Protein AF-A0A0F6AB57-F1 (afdb_monomer)

Radius of gyration: 23.54 Å; Cα contacts (8 Å, |Δi|>4): 263; chains: 1; bounding box: 60×78×46 Å

Mean predicted aligned error: 12.46 Å

pLDDT: mean 75.12, std 17.38, range [36.12, 92.88]

Sequence (191 aa):
MKKWMLKLLGTDVTKPIVRSVVEPIWQNTGEVFYLLNTLQLRYKSRYGVVSIDAFDINSFFKNVDEPLDELVSEFGEEFTFSVCAVAWERLGNQTRVKAIDNAAVFRFNKSLDISTQALFQHQFCSSDESRKSEVNLALSRGVFKYYNVQIGEFINQLKEANKKINHERVKRHGITGENFHKDVFDRISVA

Organism: NCBI:txid1129367

Secondary structure (DSSP, 8-state):
--SSSSSS-----------------PEEEEEEEE-GGG-EEEEEETTEEEEESS--HHHHHTT-SSHHHHHHHHH-SEEEEEEEEEEEEEETTEEEEEEEEEEEEEEEETTSSS-EEEEEE-TTS----TT--HHHHTT-TTEEEEES--HHHHHHHHHHHHHTS-HHHHHHTT--GGGG-THHHHTGGG-

Structure (mmCIF, N/CA/C/O backbone):
data_AF-A0A0F6AB57-F1
#
_entry.id   AF-A0A0F6AB57-F1
#
loop_
_atom_site.group_PDB
_atom_site.id
_atom_site.type_symbol
_atom_site.label_atom_id
_atom_site.label_alt_id
_atom_site.label_comp_id
_atom_site.label_asym_id
_atom_site.label_entity_id
_atom_site.label_seq_id
_atom_site.pdbx_PDB_ins_code
_atom_site.Cartn_x
_atom_site.Cartn_y
_atom_site.Cartn_z
_atom_site.occupancy
_atom_site.B_iso_or_equiv
_atom_site.auth_seq_id
_atom_site.auth_comp_id
_atom_site.auth_asym_id
_atom_site.auth_atom_id
_atom_site.pdbx_PDB_model_num
ATOM 1 N N . MET A 1 1 ? 40.438 -65.560 -0.735 1.00 47.84 1 MET A N 1
ATOM 2 C CA . MET A 1 1 ? 39.616 -64.352 -0.474 1.00 47.84 1 MET A CA 1
ATOM 3 C C . MET A 1 1 ? 40.517 -63.122 -0.458 1.00 47.84 1 MET A C 1
ATOM 5 O O . MET A 1 1 ? 41.612 -63.236 0.068 1.00 47.84 1 MET A O 1
ATOM 9 N N . LYS A 1 2 ? 40.051 -61.982 -0.995 1.00 47.94 2 LYS A N 1
ATOM 10 C CA . LYS A 1 2 ? 40.756 -60.687 -1.184 1.00 47.94 2 LYS A CA 1
ATOM 11 C C . LYS A 1 2 ? 41.659 -60.580 -2.422 1.00 47.94 2 LYS A C 1
ATOM 13 O O . LYS A 1 2 ? 42.874 -60.666 -2.305 1.00 47.94 2 LYS A O 1
ATOM 18 N N . LYS A 1 3 ? 41.067 -60.316 -3.595 1.00 44.62 3 LYS A N 1
ATOM 19 C CA . LYS A 1 3 ? 41.715 -59.492 -4.649 1.00 44.62 3 LYS A CA 1
ATOM 20 C C . LYS A 1 3 ? 40.806 -59.023 -5.798 1.00 44.62 3 LYS A C 1
ATOM 22 O O . LYS A 1 3 ? 41.301 -58.393 -6.720 1.00 44.62 3 LYS A O 1
ATOM 27 N N . TRP A 1 4 ? 39.496 -59.273 -5.747 1.00 43.56 4 TRP A N 1
ATOM 28 C CA . TRP A 1 4 ? 38.589 -59.005 -6.873 1.00 43.56 4 TRP A CA 1
ATOM 29 C C . TRP A 1 4 ? 37.324 -58.241 -6.456 1.00 43.56 4 TRP A C 1
ATOM 31 O O . TRP A 1 4 ? 36.214 -58.682 -6.712 1.00 43.56 4 TRP A O 1
ATOM 41 N N . MET A 1 5 ? 37.480 -57.100 -5.777 1.00 41.91 5 MET A N 1
ATOM 42 C CA . MET A 1 5 ? 36.331 -56.245 -5.421 1.00 41.91 5 MET A CA 1
ATOM 43 C C . MET A 1 5 ? 36.651 -54.741 -5.370 1.00 41.91 5 MET A C 1
ATOM 45 O O . MET A 1 5 ? 35.988 -53.989 -4.671 1.00 41.91 5 MET A O 1
ATOM 49 N N . LEU A 1 6 ? 37.670 -54.285 -6.108 1.00 42.06 6 LEU A N 1
ATOM 50 C CA . LEU A 1 6 ? 38.053 -52.861 -6.166 1.00 42.06 6 LEU A CA 1
ATOM 51 C C . LEU A 1 6 ? 38.144 -52.308 -7.600 1.00 42.06 6 LEU A C 1
ATOM 53 O O . LEU A 1 6 ? 38.768 -51.282 -7.831 1.00 42.06 6 LEU A O 1
ATOM 57 N N . LYS A 1 7 ? 37.501 -52.965 -8.573 1.00 43.34 7 LYS A N 1
ATOM 58 C CA . LYS A 1 7 ? 37.411 -52.493 -9.971 1.00 43.34 7 LYS A CA 1
ATOM 59 C C . LYS A 1 7 ? 36.014 -51.994 -10.377 1.00 43.34 7 LYS A C 1
ATOM 61 O O . LYS A 1 7 ? 35.746 -51.857 -11.561 1.00 43.34 7 LYS A O 1
ATOM 66 N N . LEU A 1 8 ? 35.135 -51.719 -9.409 1.00 44.53 8 LEU A N 1
ATOM 67 C CA . LEU A 1 8 ? 33.752 -51.263 -9.646 1.00 44.53 8 LEU A CA 1
ATOM 68 C C . LEU A 1 8 ? 33.436 -49.873 -9.076 1.00 44.53 8 LEU A C 1
ATOM 70 O O . LEU A 1 8 ? 32.280 -49.476 -9.017 1.00 44.53 8 LEU A O 1
ATOM 74 N N . LEU A 1 9 ? 34.457 -49.112 -8.692 1.00 41.97 9 LEU A N 1
ATOM 75 C CA . LEU A 1 9 ? 34.316 -47.693 -8.382 1.00 41.97 9 LEU A CA 1
ATOM 76 C C . LEU A 1 9 ? 35.261 -46.944 -9.309 1.00 41.97 9 LEU A C 1
ATOM 78 O O . LEU A 1 9 ? 36.380 -46.599 -8.938 1.00 41.97 9 LEU A O 1
ATOM 82 N N . GLY A 1 10 ? 34.826 -46.783 -10.560 1.00 43.03 10 GLY A N 1
ATOM 83 C CA . GLY A 1 10 ? 35.413 -45.793 -11.447 1.00 43.03 10 GLY A CA 1
ATOM 84 C C . GLY A 1 10 ? 35.323 -44.449 -10.742 1.00 43.03 10 GLY A C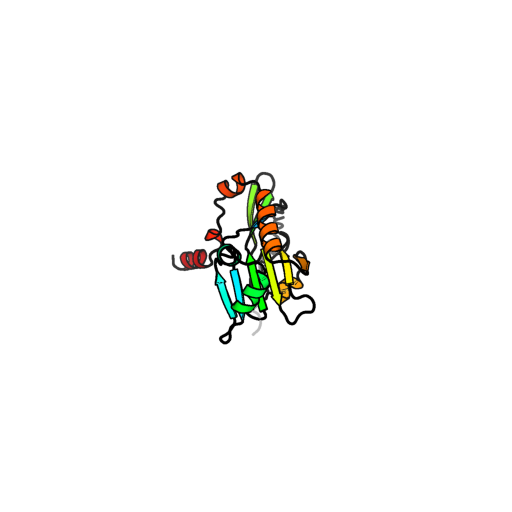 1
ATOM 85 O O . GLY A 1 10 ? 34.237 -43.911 -10.550 1.00 43.03 10 GLY A O 1
ATOM 86 N N . THR A 1 11 ? 36.462 -43.935 -10.295 1.00 52.16 11 THR A N 1
ATOM 87 C CA . THR A 1 11 ? 36.594 -42.566 -9.811 1.00 52.16 11 THR A CA 1
ATOM 88 C C . THR A 1 11 ? 36.605 -41.633 -11.016 1.00 52.16 11 THR A C 1
ATOM 90 O O . THR A 1 11 ? 37.595 -40.950 -11.262 1.00 52.16 11 THR A O 1
ATOM 93 N N . ASP A 1 12 ? 35.511 -41.605 -11.776 1.00 49.59 12 ASP A N 1
ATOM 94 C CA . ASP A 1 12 ? 35.180 -40.422 -12.559 1.00 49.59 12 ASP A CA 1
ATOM 95 C C . ASP A 1 12 ? 34.586 -39.419 -11.577 1.00 49.59 12 ASP A C 1
ATOM 97 O O . ASP A 1 12 ? 33.377 -39.240 -11.441 1.00 49.59 12 ASP A O 1
ATOM 101 N N . VAL A 1 13 ? 35.481 -38.772 -10.829 1.00 51.97 13 VAL A N 1
ATOM 102 C CA . VAL A 1 13 ? 35.159 -37.480 -10.240 1.00 51.97 13 VAL A CA 1
ATOM 103 C C . VAL A 1 13 ? 35.037 -36.545 -11.432 1.00 51.97 13 VAL A C 1
ATOM 105 O O . VAL A 1 13 ? 36.026 -35.967 -11.886 1.00 51.97 13 VAL A O 1
ATOM 108 N N . THR A 1 14 ? 33.830 -36.438 -11.991 1.00 51.62 14 THR A N 1
ATOM 109 C CA . THR A 1 14 ? 33.496 -35.350 -12.904 1.00 51.62 14 THR A CA 1
ATOM 110 C C . THR A 1 14 ? 33.922 -34.074 -12.204 1.00 51.62 14 THR A C 1
ATOM 112 O O . THR A 1 14 ? 33.365 -33.725 -11.159 1.00 51.62 14 THR A O 1
ATOM 115 N N . LYS A 1 15 ? 34.962 -33.417 -12.734 1.00 53.78 15 LYS A N 1
ATOM 116 C CA . LYS A 1 15 ? 35.378 -32.097 -12.262 1.00 53.78 15 LYS A CA 1
ATOM 117 C C . LYS A 1 15 ? 34.105 -31.256 -12.159 1.00 53.78 15 LYS A C 1
ATOM 119 O O . LYS A 1 15 ? 33.325 -31.281 -13.118 1.00 53.78 15 LYS A O 1
ATOM 124 N N . PRO A 1 16 ? 33.852 -30.565 -11.033 1.00 50.75 16 PRO A N 1
ATOM 125 C CA . PRO A 1 16 ? 32.686 -29.706 -10.944 1.00 50.75 16 PRO A CA 1
ATOM 126 C C . PRO A 1 16 ? 32.727 -28.778 -12.153 1.00 50.75 16 PRO A C 1
ATOM 128 O O . PRO A 1 16 ? 33.763 -28.170 -12.436 1.00 50.75 16 PRO A O 1
ATOM 131 N N . ILE A 1 17 ? 31.635 -28.737 -12.916 1.00 55.38 17 ILE A N 1
ATOM 132 C CA . ILE A 1 17 ? 31.499 -27.778 -14.004 1.00 55.38 17 ILE A CA 1
ATOM 133 C C . ILE A 1 17 ? 31.475 -26.417 -13.315 1.00 55.38 17 ILE A C 1
ATOM 135 O O . ILE A 1 17 ? 30.436 -25.978 -12.826 1.00 55.38 17 ILE A O 1
ATOM 139 N N . VAL A 1 18 ? 32.636 -25.768 -13.228 1.00 52.53 18 VAL A N 1
ATOM 140 C CA . VAL A 1 18 ? 32.746 -24.385 -12.777 1.00 52.53 18 VAL A CA 1
ATOM 141 C C . VAL A 1 18 ? 32.166 -23.542 -13.900 1.00 52.53 18 VAL A C 1
ATOM 143 O O . VAL A 1 18 ? 32.865 -23.049 -14.780 1.00 52.53 18 VAL A O 1
ATOM 146 N N . ARG A 1 19 ? 30.839 -23.430 -13.912 1.00 47.44 19 ARG A N 1
ATOM 147 C CA . ARG A 1 19 ? 30.155 -22.391 -14.661 1.00 47.44 19 ARG A CA 1
ATOM 148 C C . ARG A 1 19 ? 30.456 -21.089 -13.932 1.00 47.44 19 ARG A C 1
ATOM 150 O O . ARG A 1 19 ? 29.700 -20.684 -13.058 1.00 47.44 19 ARG A O 1
ATOM 157 N N . SER A 1 20 ? 31.552 -20.421 -14.288 1.00 52.97 20 SER A N 1
ATOM 158 C CA . SER A 1 20 ? 31.706 -18.991 -14.011 1.00 52.97 20 SER A CA 1
ATOM 159 C C . SER A 1 20 ? 30.761 -18.218 -14.937 1.00 52.97 20 SER A C 1
ATOM 161 O O . SER A 1 20 ? 31.187 -17.450 -15.798 1.00 52.97 20 SER A O 1
ATOM 163 N N . VAL A 1 21 ? 29.460 -18.488 -14.839 1.00 55.53 21 VAL A N 1
ATOM 164 C CA . VAL A 1 21 ? 28.461 -17.631 -15.460 1.00 55.53 21 VAL A CA 1
ATOM 165 C C . VAL A 1 21 ? 28.419 -16.420 -14.549 1.00 55.53 21 VAL A C 1
ATOM 167 O O . VAL A 1 21 ? 27.799 -16.441 -13.491 1.00 55.53 21 VAL A O 1
ATOM 170 N N . VAL A 1 22 ? 29.182 -15.391 -14.913 1.00 61.84 22 VAL A N 1
ATOM 171 C CA . VAL A 1 22 ? 28.953 -14.053 -14.380 1.00 61.84 22 VAL A CA 1
ATOM 172 C C . VAL A 1 22 ? 27.576 -13.669 -14.899 1.00 61.84 22 VAL A C 1
ATOM 174 O O . VAL A 1 22 ? 27.429 -13.268 -16.053 1.00 61.84 22 VAL A O 1
ATOM 177 N N . GLU A 1 23 ? 26.550 -13.919 -14.092 1.00 65.31 23 GLU A N 1
ATOM 178 C CA . GLU A 1 23 ? 25.201 -13.518 -14.446 1.00 65.31 23 GLU A CA 1
ATOM 179 C C . GLU A 1 23 ? 25.178 -11.992 -14.563 1.00 65.31 23 GLU A C 1
ATOM 181 O O . GLU A 1 23 ? 25.696 -11.288 -13.687 1.00 65.31 23 GLU A O 1
ATOM 186 N N . PRO A 1 24 ? 24.638 -11.455 -15.665 1.00 72.19 24 PRO A N 1
ATOM 187 C CA . PRO A 1 24 ? 24.592 -10.021 -15.848 1.00 72.19 24 PRO A CA 1
ATOM 188 C C . PRO A 1 24 ? 23.741 -9.379 -14.744 1.00 72.19 24 PRO A C 1
ATOM 190 O O . PRO A 1 24 ? 22.600 -9.776 -14.502 1.00 72.19 24 PRO A O 1
ATOM 193 N N . ILE A 1 25 ? 24.306 -8.371 -14.075 1.00 80.38 25 ILE A N 1
ATOM 194 C CA . ILE A 1 25 ? 23.651 -7.697 -12.954 1.00 80.38 25 ILE A CA 1
ATOM 195 C C . ILE A 1 25 ? 22.581 -6.750 -13.499 1.00 80.38 25 ILE A C 1
ATOM 197 O O . ILE A 1 25 ? 22.884 -5.746 -14.145 1.00 80.38 25 ILE A O 1
ATOM 201 N N . TRP A 1 26 ? 21.324 -7.068 -13.209 1.00 83.12 26 TRP A N 1
ATOM 202 C CA . TRP A 1 26 ? 20.187 -6.197 -13.474 1.00 83.12 26 TRP A CA 1
ATOM 203 C C . TRP A 1 26 ? 20.221 -4.987 -12.538 1.00 83.12 26 TRP A C 1
ATOM 205 O O . TRP A 1 26 ? 20.267 -5.126 -11.316 1.00 83.12 26 TRP A O 1
ATOM 215 N N . GLN A 1 27 ? 20.217 -3.787 -13.114 1.00 82.81 27 GLN A N 1
ATOM 216 C CA . GLN A 1 27 ? 20.290 -2.531 -12.376 1.00 82.81 27 GLN A CA 1
ATOM 217 C C . GLN A 1 27 ? 18.892 -1.961 -12.170 1.00 82.81 27 GLN A C 1
ATOM 219 O O . GLN A 1 27 ? 18.164 -1.727 -13.133 1.00 82.81 27 GLN A O 1
ATOM 224 N N . ASN A 1 28 ? 18.514 -1.698 -10.924 1.00 78.62 28 ASN A N 1
ATOM 225 C CA . ASN A 1 28 ? 17.236 -1.058 -10.648 1.00 78.62 28 ASN A CA 1
ATOM 226 C C . ASN A 1 28 ? 17.194 0.387 -11.165 1.00 78.62 28 ASN A C 1
ATOM 228 O O . ASN A 1 28 ? 18.168 1.127 -11.030 1.00 78.62 28 ASN A O 1
ATOM 232 N N . THR A 1 29 ? 16.037 0.820 -11.672 1.00 80.94 29 THR A N 1
ATOM 233 C CA . THR A 1 29 ? 15.856 2.204 -12.141 1.00 80.94 29 THR A CA 1
ATOM 234 C C . THR A 1 29 ? 15.442 3.182 -11.041 1.00 80.94 29 THR A C 1
ATOM 236 O O . THR A 1 29 ? 15.545 4.386 -11.251 1.00 80.94 29 THR A O 1
ATOM 239 N N . GLY A 1 30 ? 14.976 2.701 -9.880 1.00 77.12 30 GLY A N 1
ATOM 240 C CA . GLY A 1 30 ? 14.401 3.558 -8.830 1.00 77.12 30 GLY A CA 1
ATOM 241 C C . GLY A 1 30 ? 12.919 3.876 -9.037 1.00 77.12 30 GLY A C 1
ATOM 242 O O . GLY A 1 30 ? 12.288 4.454 -8.157 1.00 77.12 30 GLY A O 1
ATOM 243 N N . GLU A 1 31 ? 12.353 3.498 -10.183 1.00 82.75 31 GLU A N 1
ATOM 244 C CA . GLU A 1 31 ? 10.941 3.701 -10.495 1.00 82.75 31 GLU A CA 1
ATOM 245 C C . GLU A 1 31 ? 10.117 2.565 -9.875 1.00 82.75 31 GLU A C 1
ATOM 247 O O . GLU A 1 31 ? 10.318 1.396 -10.209 1.00 82.75 31 GLU A O 1
ATOM 252 N N . VAL A 1 32 ? 9.173 2.916 -8.999 1.00 87.06 32 VAL A N 1
ATOM 253 C CA . VAL A 1 32 ? 8.227 1.983 -8.373 1.00 87.06 32 VAL A CA 1
ATOM 254 C C . VAL A 1 32 ? 6.810 2.451 -8.673 1.00 87.06 32 VAL A C 1
ATOM 256 O O . VAL A 1 32 ? 6.473 3.608 -8.428 1.00 87.06 32 VAL A O 1
ATOM 259 N N . PHE A 1 33 ? 5.984 1.558 -9.207 1.00 89.88 33 PHE A N 1
ATOM 260 C CA . PHE A 1 33 ? 4.580 1.824 -9.501 1.00 89.88 33 PHE A CA 1
ATOM 261 C C . PHE A 1 33 ? 3.692 0.958 -8.612 1.00 89.88 33 PHE A C 1
ATOM 263 O O . PHE A 1 33 ? 3.680 -0.267 -8.735 1.00 89.88 33 PHE A O 1
ATOM 270 N N . TYR A 1 34 ? 2.96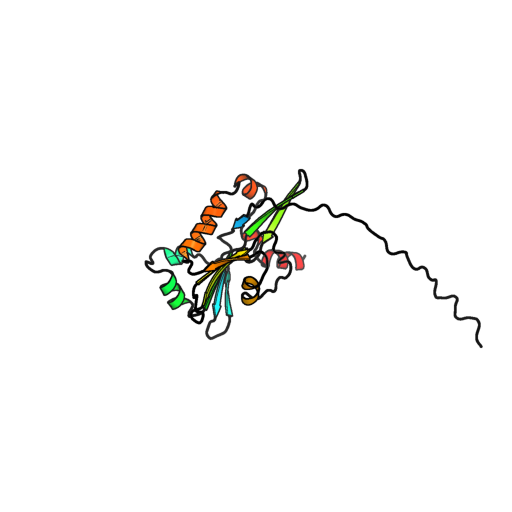8 1.611 -7.708 1.00 90.94 34 TYR A N 1
ATOM 271 C CA . TYR A 1 34 ? 2.079 0.983 -6.739 1.00 90.94 34 TYR A CA 1
ATOM 272 C C . TYR A 1 34 ? 0.730 0.648 -7.369 1.00 90.94 34 TYR A C 1
ATOM 274 O O . TYR A 1 34 ? 0.092 1.485 -8.011 1.00 90.94 34 TYR A O 1
ATOM 282 N N . LEU A 1 35 ? 0.255 -0.567 -7.142 1.00 90.12 35 LEU A N 1
ATOM 283 C CA . LEU A 1 35 ? -0.990 -1.071 -7.702 1.00 90.12 35 LEU A CA 1
ATOM 284 C C . LEU A 1 35 ? -2.106 -0.877 -6.680 1.00 90.12 35 LEU A C 1
ATOM 286 O O . LEU A 1 35 ? -2.413 -1.758 -5.891 1.00 90.12 35 LEU A O 1
ATOM 290 N N . LEU A 1 36 ? -2.719 0.307 -6.671 1.00 88.88 36 LEU A N 1
ATOM 291 C CA . LEU A 1 36 ? -3.731 0.657 -5.662 1.00 88.88 36 LEU A CA 1
ATOM 292 C C . LEU A 1 36 ? -4.955 -0.274 -5.658 1.00 88.88 36 LEU A C 1
ATOM 294 O O . LEU A 1 36 ? -5.642 -0.364 -4.649 1.00 88.88 36 LEU A O 1
ATOM 298 N N . ASN A 1 37 ? -5.223 -0.973 -6.761 1.00 86.62 37 ASN A N 1
ATOM 299 C CA . ASN A 1 37 ? -6.292 -1.966 -6.846 1.00 86.62 37 ASN A CA 1
ATOM 300 C C . ASN A 1 37 ? -5.939 -3.314 -6.190 1.00 86.62 37 ASN A C 1
ATOM 302 O O . ASN A 1 37 ? -6.815 -4.157 -6.053 1.00 86.62 37 ASN A O 1
ATOM 306 N N . THR A 1 38 ? -4.688 -3.523 -5.774 1.00 88.94 38 THR A N 1
ATOM 307 C CA . THR A 1 38 ? -4.268 -4.693 -4.987 1.00 88.94 38 THR A CA 1
ATOM 308 C C . THR A 1 38 ? -4.225 -4.372 -3.494 1.00 88.94 38 THR A C 1
ATOM 310 O O . THR A 1 38 ? -3.500 -5.037 -2.755 1.00 88.94 38 THR A O 1
ATOM 313 N N . LEU A 1 39 ? -4.890 -3.298 -3.054 1.00 90.94 39 LEU A N 1
ATOM 314 C CA . LEU A 1 39 ? -4.931 -2.955 -1.641 1.00 90.94 39 LEU A CA 1
ATOM 315 C C . LEU A 1 39 ? -5.569 -4.117 -0.876 1.00 90.94 39 LEU A C 1
ATOM 317 O O . LEU A 1 39 ? -6.679 -4.541 -1.187 1.00 90.94 39 LEU A O 1
ATOM 321 N N . GLN A 1 40 ? -4.851 -4.639 0.104 1.00 92.25 40 GLN A N 1
ATOM 322 C CA . GLN A 1 40 ? -5.301 -5.727 0.953 1.00 92.25 40 GLN A CA 1
ATOM 323 C C . GLN A 1 40 ? -5.469 -5.200 2.372 1.00 92.25 40 GLN A C 1
ATOM 325 O O . GLN A 1 40 ? -4.578 -4.531 2.890 1.00 92.25 40 GLN A O 1
ATOM 330 N N . LEU A 1 41 ? -6.598 -5.515 2.999 1.00 92.12 41 LEU A N 1
ATOM 331 C CA . LEU A 1 41 ? -6.851 -5.247 4.411 1.00 92.12 41 LEU A CA 1
ATOM 332 C C . LEU A 1 41 ? -6.690 -6.542 5.205 1.00 92.12 41 LEU A C 1
ATOM 334 O O . LEU A 1 41 ? -7.281 -7.563 4.858 1.00 92.12 41 LEU A O 1
ATOM 338 N N . ARG A 1 42 ? -5.934 -6.495 6.298 1.00 92.88 42 ARG A N 1
ATOM 339 C CA . ARG A 1 42 ? -5.811 -7.586 7.266 1.00 92.88 42 ARG A CA 1
ATOM 340 C C . ARG A 1 42 ? -6.132 -7.101 8.665 1.00 92.88 42 ARG A C 1
ATOM 342 O O . ARG A 1 42 ? -5.670 -6.040 9.068 1.00 92.88 42 ARG A O 1
ATOM 349 N N . TYR A 1 43 ? -6.897 -7.887 9.410 1.00 92.38 43 TYR A N 1
ATOM 350 C CA . TYR A 1 43 ? -7.258 -7.577 10.794 1.00 92.38 43 TYR A CA 1
ATOM 351 C C . TYR A 1 43 ? -7.559 -8.854 11.581 1.00 92.38 43 TYR A C 1
ATOM 353 O O . TYR A 1 43 ? -7.711 -9.945 11.018 1.00 92.38 43 TYR A O 1
ATOM 361 N N . LYS A 1 44 ? -7.636 -8.733 12.908 1.00 90.31 44 LYS A N 1
ATOM 362 C CA . LYS A 1 44 ? -7.939 -9.857 13.798 1.00 90.31 44 LYS A CA 1
ATOM 363 C C . LYS A 1 44 ? -9.398 -9.814 14.244 1.00 90.31 44 LYS A C 1
ATOM 365 O O . LYS A 1 44 ? -9.792 -8.968 15.036 1.00 90.31 44 LYS A O 1
ATOM 370 N N . SER A 1 45 ? -10.188 -10.780 13.785 1.00 88.62 45 SER A N 1
ATOM 371 C CA . SER A 1 45 ? -11.559 -10.992 14.256 1.00 88.62 45 SER A CA 1
ATOM 372 C C . SER A 1 45 ? -11.606 -11.930 15.470 1.00 88.62 45 SER A C 1
ATOM 374 O O . SER A 1 45 ? -10.630 -12.613 15.797 1.00 88.62 45 SER A O 1
ATOM 376 N N . ARG A 1 46 ? -12.792 -12.067 16.080 1.00 88.12 46 ARG A N 1
ATOM 377 C CA . ARG A 1 46 ? -13.067 -13.083 17.117 1.00 88.12 46 ARG A CA 1
ATOM 378 C C . ARG A 1 46 ? -12.861 -14.533 16.653 1.00 88.12 46 ARG A C 1
ATOM 380 O O . ARG A 1 46 ? -12.733 -15.417 17.492 1.00 88.12 46 ARG A O 1
ATOM 387 N N . TYR A 1 47 ? -12.835 -14.777 15.341 1.00 87.81 47 TYR A N 1
ATOM 388 C CA . TYR A 1 47 ? -12.671 -16.107 14.744 1.00 87.81 47 TYR A CA 1
ATOM 389 C C . TYR A 1 47 ? -11.280 -16.337 14.138 1.00 87.81 47 TYR A C 1
ATOM 391 O O . TYR A 1 47 ? -11.023 -17.407 13.596 1.00 87.81 47 TYR A O 1
ATOM 399 N N . GLY A 1 48 ? -10.376 -15.357 14.233 1.00 88.25 48 GLY A N 1
ATOM 400 C CA . 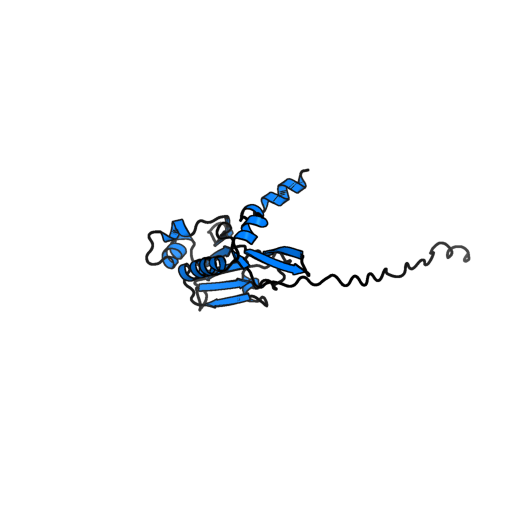GLY A 1 48 ? -9.029 -15.435 13.671 1.00 88.25 48 GLY A CA 1
ATOM 401 C C . GLY A 1 48 ? -8.700 -14.283 12.727 1.00 88.25 48 GLY A C 1
ATOM 402 O O . GLY A 1 48 ? -9.423 -13.287 12.652 1.00 88.25 48 GLY A O 1
ATOM 403 N N . VAL A 1 49 ? -7.571 -14.421 12.032 1.00 88.25 49 VAL A N 1
ATOM 404 C CA . VAL A 1 49 ? -7.069 -13.417 11.085 1.00 88.25 49 VAL A CA 1
ATOM 405 C C . VAL A 1 49 ? -7.929 -13.428 9.828 1.00 88.25 49 VAL A C 1
ATOM 407 O O . VAL A 1 49 ? -8.117 -14.474 9.209 1.00 88.25 49 VAL A O 1
ATOM 410 N N . VAL A 1 50 ? -8.429 -12.255 9.459 1.00 90.88 50 VAL A N 1
ATOM 411 C CA . VAL A 1 50 ? -9.191 -12.025 8.233 1.00 90.88 50 VAL A CA 1
ATOM 412 C C . VAL A 1 50 ? -8.316 -11.237 7.267 1.00 90.88 50 VAL A C 1
ATOM 414 O O . VAL A 1 50 ? -7.601 -10.324 7.678 1.00 90.88 50 VAL A O 1
ATOM 417 N N . SER A 1 51 ? -8.369 -11.607 5.988 1.00 90.69 51 SER A N 1
ATOM 418 C CA . SER A 1 51 ? -7.692 -10.914 4.893 1.00 90.69 51 SER A CA 1
ATOM 419 C C . SER A 1 51 ? -8.702 -10.642 3.786 1.00 90.69 51 SER A C 1
ATOM 421 O O . SER A 1 51 ? -9.358 -11.571 3.319 1.00 90.69 51 SER A O 1
ATOM 423 N N . ILE A 1 52 ? -8.826 -9.382 3.388 1.00 89.75 52 ILE A N 1
ATOM 424 C CA . ILE A 1 52 ? -9.712 -8.918 2.324 1.00 89.75 52 ILE A CA 1
ATOM 425 C C . ILE A 1 52 ? -8.831 -8.395 1.196 1.00 89.75 52 ILE A C 1
ATOM 427 O O . ILE A 1 52 ? -8.105 -7.416 1.376 1.00 89.75 52 ILE A O 1
ATOM 431 N N . ASP A 1 53 ? -8.897 -9.058 0.047 1.00 86.88 53 ASP A N 1
ATOM 432 C CA . ASP A 1 53 ? -8.174 -8.664 -1.161 1.00 86.88 53 ASP A CA 1
ATOM 433 C C . ASP A 1 53 ? -8.976 -7.619 -1.950 1.00 86.88 53 ASP A C 1
ATOM 435 O O . ASP A 1 53 ? -10.206 -7.635 -1.932 1.00 86.88 53 ASP A O 1
ATOM 439 N N . ALA A 1 54 ? -8.277 -6.722 -2.654 1.00 82.00 54 ALA A N 1
ATOM 440 C CA . ALA A 1 54 ? -8.873 -5.651 -3.463 1.00 82.00 54 ALA A CA 1
ATOM 441 C C . ALA A 1 54 ? -9.849 -4.741 -2.681 1.00 82.00 54 ALA A C 1
ATOM 443 O O . ALA A 1 54 ? -10.920 -4.376 -3.165 1.00 82.00 54 ALA A O 1
ATOM 444 N N . PHE A 1 55 ? -9.465 -4.358 -1.461 1.00 84.88 55 PHE A N 1
ATOM 445 C CA . PHE A 1 55 ? -10.215 -3.431 -0.618 1.00 84.88 55 PHE A CA 1
ATOM 446 C C . PHE A 1 55 ? -10.272 -2.032 -1.255 1.00 84.88 55 PHE A C 1
ATOM 448 O O . PHE A 1 55 ? -9.235 -1.421 -1.517 1.00 84.88 55 PHE A O 1
ATOM 455 N N . ASP A 1 56 ? -11.470 -1.485 -1.482 1.00 85.38 56 ASP A N 1
ATOM 456 C CA . ASP A 1 56 ? -11.611 -0.099 -1.943 1.00 85.38 56 ASP A CA 1
ATOM 457 C C . ASP A 1 56 ? -11.598 0.866 -0.757 1.00 85.38 56 ASP A C 1
ATOM 459 O O . ASP A 1 56 ? -12.613 1.186 -0.147 1.00 85.38 56 ASP A O 1
ATOM 463 N N . ILE A 1 57 ? -10.423 1.395 -0.445 1.00 83.12 57 ILE A N 1
ATOM 464 C CA . ILE A 1 57 ? -10.299 2.370 0.639 1.00 83.12 57 ILE A CA 1
ATOM 465 C C . ILE A 1 57 ? -11.001 3.698 0.344 1.00 83.12 57 ILE A C 1
ATOM 467 O O . ILE A 1 57 ? -11.384 4.421 1.261 1.00 83.12 57 ILE A O 1
ATOM 471 N N . ASN A 1 58 ? -11.208 4.039 -0.933 1.00 82.31 58 ASN A N 1
ATOM 472 C CA . ASN A 1 58 ? -11.863 5.298 -1.274 1.00 82.31 58 ASN A CA 1
ATOM 473 C C . ASN A 1 58 ? -13.368 5.232 -0.994 1.00 82.31 58 ASN A C 1
ATOM 475 O O . ASN A 1 58 ? -13.967 6.280 -0.764 1.00 82.31 58 ASN A O 1
ATOM 479 N N . SER A 1 59 ? -13.988 4.045 -1.000 1.00 79.75 59 SER A N 1
ATOM 480 C CA . SER A 1 59 ? -15.376 3.918 -0.546 1.00 79.75 59 SER A CA 1
ATOM 481 C C . SER A 1 59 ? -15.507 4.180 0.951 1.00 79.75 59 SER A C 1
ATOM 483 O O . SER A 1 59 ? -16.530 4.712 1.366 1.00 79.75 59 SER A O 1
ATOM 485 N N . PHE A 1 60 ? -14.462 3.880 1.730 1.00 75.88 60 PHE A N 1
ATOM 486 C CA . PHE A 1 60 ? -14.435 4.116 3.173 1.00 75.88 60 PHE A CA 1
ATOM 487 C C . PHE A 1 60 ? -14.280 5.607 3.510 1.00 75.88 60 PHE A C 1
ATOM 489 O O . PHE A 1 60 ? -14.951 6.115 4.389 1.00 75.88 60 PHE A O 1
ATOM 496 N N . PHE A 1 61 ? -13.456 6.355 2.769 1.00 79.00 61 PHE A N 1
ATOM 497 C CA . PHE A 1 61 ? -13.129 7.751 3.117 1.00 79.00 61 PHE A CA 1
ATOM 498 C C . PHE A 1 61 ? -14.077 8.824 2.584 1.00 79.00 61 PHE A C 1
ATOM 500 O O . PHE A 1 61 ? -13.880 10.002 2.873 1.00 79.00 61 PHE A O 1
ATOM 507 N N . LYS A 1 62 ? -15.075 8.471 1.770 1.00 70.25 62 LYS A N 1
ATOM 508 C CA . LYS A 1 62 ? -15.858 9.467 1.020 1.00 70.25 62 LYS A CA 1
ATOM 509 C C . LYS A 1 62 ? -16.631 10.467 1.889 1.00 70.25 62 LYS A C 1
ATOM 511 O O . LYS A 1 62 ? -16.943 11.531 1.370 1.00 70.25 62 LYS A O 1
ATOM 516 N N . ASN A 1 63 ? -16.916 10.158 3.156 1.00 70.12 63 ASN A N 1
ATOM 517 C CA . ASN A 1 63 ? -17.741 10.997 4.036 1.00 70.12 63 ASN A CA 1
ATOM 518 C C . ASN A 1 63 ? -17.240 11.033 5.493 1.00 70.12 63 ASN A C 1
ATOM 520 O O . ASN A 1 63 ? -18.055 11.124 6.407 1.00 70.12 63 ASN A O 1
ATOM 524 N N . VAL A 1 64 ? -15.929 10.907 5.713 1.00 76.56 64 VAL A N 1
ATOM 525 C CA . VAL A 1 64 ? -15.375 10.700 7.060 1.00 76.56 64 VAL A CA 1
ATOM 526 C C . VAL A 1 64 ? -14.404 11.812 7.416 1.00 76.56 64 VAL A C 1
ATOM 528 O O . VAL A 1 64 ? -13.393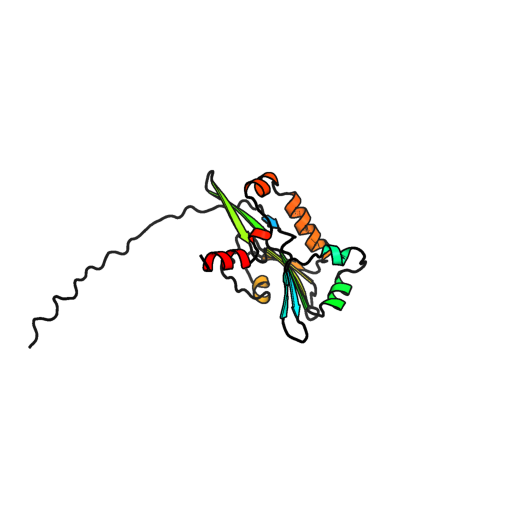 11.990 6.736 1.00 76.56 64 VAL A O 1
ATOM 531 N N . ASP A 1 65 ? -14.704 12.530 8.498 1.00 75.94 65 ASP A N 1
ATOM 532 C CA . ASP A 1 65 ? -13.841 13.589 9.029 1.00 75.94 65 ASP A CA 1
ATOM 533 C C . ASP A 1 65 ? -12.585 13.006 9.701 1.00 75.94 65 ASP A C 1
ATOM 535 O O . ASP A 1 65 ? -11.482 13.521 9.514 1.00 75.94 65 ASP A O 1
ATOM 539 N N . GLU A 1 66 ? -12.731 11.878 10.411 1.00 82.25 66 GLU A N 1
ATOM 540 C CA . GLU A 1 66 ? -11.645 11.167 11.102 1.00 82.25 66 GLU A CA 1
ATOM 541 C C . GLU A 1 66 ? -11.547 9.700 10.640 1.00 82.25 66 GLU A C 1
ATOM 543 O O . GLU A 1 66 ? -12.016 8.781 11.314 1.00 82.25 66 GLU A O 1
ATOM 548 N N . PRO A 1 67 ? -10.926 9.441 9.471 1.00 85.06 67 PRO A N 1
ATOM 549 C CA . PRO A 1 67 ? -10.894 8.112 8.864 1.00 85.06 67 PRO A CA 1
ATOM 550 C C . PRO A 1 67 ? -10.295 7.009 9.735 1.00 85.06 67 PRO A C 1
ATOM 552 O O . PRO A 1 67 ? -10.639 5.843 9.573 1.00 85.06 67 PRO A O 1
ATOM 555 N N . LEU A 1 68 ? -9.363 7.355 10.626 1.00 86.81 68 LEU A N 1
ATOM 556 C CA . LEU A 1 68 ? -8.717 6.378 11.495 1.00 86.81 68 LEU A CA 1
ATOM 557 C C . LEU A 1 68 ? -9.689 5.829 12.543 1.00 86.81 68 LEU A C 1
ATOM 559 O O . LEU A 1 68 ? -9.701 4.624 12.769 1.00 86.81 68 LEU A O 1
ATOM 563 N N . ASP A 1 69 ? -10.520 6.679 13.136 1.00 88.12 69 ASP A N 1
ATOM 564 C CA . ASP A 1 69 ? -11.419 6.291 14.223 1.00 88.12 69 ASP A CA 1
ATOM 565 C C . ASP A 1 69 ? -12.525 5.357 13.728 1.00 88.12 69 ASP A C 1
ATOM 567 O O . ASP A 1 69 ? -12.849 4.366 14.386 1.00 88.12 69 ASP A O 1
ATOM 571 N N . GLU A 1 70 ? -13.036 5.592 12.519 1.00 88.12 70 GLU A N 1
ATOM 572 C CA . GLU A 1 70 ? -14.000 4.692 11.885 1.00 88.12 70 GLU A CA 1
ATOM 573 C C . GLU A 1 70 ? -13.377 3.329 11.557 1.00 88.12 70 GLU A C 1
ATOM 575 O O . GLU A 1 70 ? -13.974 2.288 11.829 1.00 88.12 70 GLU A O 1
ATOM 580 N N . LEU A 1 71 ? -12.135 3.311 11.060 1.00 89.12 71 LEU A N 1
ATOM 581 C CA . LEU A 1 71 ? -11.398 2.066 10.823 1.00 89.12 71 LEU A CA 1
ATOM 582 C C . LEU A 1 71 ? -11.139 1.294 12.118 1.00 89.12 71 LEU A C 1
ATOM 584 O O . LEU A 1 71 ? -11.248 0.071 12.134 1.00 89.12 71 LEU A O 1
ATOM 588 N N . VAL A 1 72 ? -10.811 1.993 13.206 1.00 90.25 72 VAL A N 1
ATOM 589 C CA . VAL A 1 72 ? -10.646 1.387 14.533 1.00 90.25 72 VAL A CA 1
ATOM 590 C C . VAL A 1 72 ? -11.973 0.833 15.040 1.00 90.25 72 VAL A C 1
ATOM 592 O O . VAL A 1 72 ? -11.998 -0.250 15.624 1.00 90.25 72 VAL A O 1
ATOM 595 N N . SER A 1 73 ? -13.080 1.536 14.798 1.00 89.38 73 SER A N 1
ATOM 596 C CA . SER A 1 73 ? -14.404 1.057 15.187 1.00 89.38 73 SER A CA 1
ATOM 597 C C . SER A 1 73 ? -14.833 -0.187 14.404 1.00 89.38 73 SER A C 1
ATOM 599 O O . SER A 1 73 ? -15.472 -1.065 14.983 1.00 89.38 73 SER A O 1
ATOM 601 N N . GLU A 1 74 ? -14.499 -0.266 13.115 1.00 89.56 74 GLU A N 1
ATOM 602 C CA . GLU A 1 74 ? -14.895 -1.369 12.230 1.00 89.56 74 GLU A CA 1
ATOM 603 C C . GLU A 1 74 ? -13.968 -2.591 12.363 1.00 89.56 74 GLU A C 1
ATOM 605 O O . GLU A 1 74 ? -14.425 -3.732 12.459 1.00 89.56 74 GLU A O 1
ATOM 610 N N . PHE A 1 75 ? -12.651 -2.370 12.393 1.00 90.50 75 PHE A N 1
ATOM 611 C CA . PHE A 1 75 ? -11.640 -3.433 12.311 1.00 90.50 75 PHE A CA 1
ATOM 612 C C . PHE A 1 75 ? -10.934 -3.728 13.640 1.00 90.50 75 PHE A C 1
ATOM 614 O O . PHE A 1 75 ? -10.237 -4.740 13.755 1.00 90.50 75 PHE A O 1
ATOM 621 N N . GLY A 1 76 ? -11.156 -2.901 14.663 1.00 89.62 76 GLY A N 1
ATOM 622 C CA . GLY A 1 76 ? -10.661 -3.104 16.019 1.00 89.62 76 GLY A CA 1
ATOM 623 C C . GLY A 1 76 ? -9.284 -2.494 16.287 1.00 89.62 76 GLY A C 1
ATOM 624 O O . GLY A 1 76 ? -8.869 -1.502 15.693 1.00 89.62 76 GLY A O 1
ATOM 625 N N . GLU A 1 77 ? -8.568 -3.078 17.250 1.00 87.69 77 GLU A N 1
ATOM 626 C CA . GLU A 1 77 ? -7.361 -2.474 17.833 1.00 87.69 77 GLU A CA 1
ATOM 627 C C . GLU A 1 77 ? -6.064 -2.748 17.052 1.00 87.69 77 GLU A C 1
ATOM 629 O O . GLU A 1 77 ? -5.022 -2.171 17.372 1.00 87.69 77 GLU A O 1
ATOM 634 N N . GLU A 1 78 ? -6.112 -3.613 16.035 1.00 90.81 78 GLU A N 1
ATOM 635 C CA . GLU A 1 78 ? -4.983 -3.914 15.154 1.00 90.81 78 GLU A CA 1
ATOM 636 C C . GLU A 1 78 ? -5.465 -4.261 13.742 1.00 90.81 78 GLU A C 1
ATOM 638 O O . GLU A 1 78 ? -6.246 -5.198 13.546 1.00 90.81 78 GLU A O 1
ATOM 643 N N . PHE A 1 79 ? -4.953 -3.525 12.757 1.00 92.50 79 PHE A N 1
ATOM 644 C CA . PHE A 1 79 ? -5.190 -3.793 11.344 1.00 92.50 79 PHE A CA 1
ATOM 645 C C . PHE A 1 79 ? -4.044 -3.273 10.475 1.00 92.50 79 PHE A C 1
ATOM 647 O O . PHE A 1 79 ? -3.270 -2.390 10.860 1.00 92.50 79 PHE A O 1
ATOM 654 N N . THR A 1 80 ? -3.974 -3.811 9.265 1.00 92.69 80 THR A N 1
ATOM 655 C CA . THR A 1 80 ? -2.914 -3.532 8.307 1.00 92.69 80 THR A CA 1
ATOM 656 C C . THR A 1 80 ? -3.508 -3.359 6.915 1.00 92.69 80 THR A C 1
ATOM 658 O O . THR A 1 80 ? -4.331 -4.164 6.483 1.00 92.69 80 THR A O 1
ATOM 661 N N . PHE A 1 81 ? -3.053 -2.341 6.189 1.00 92.44 81 PHE A N 1
ATOM 662 C CA . PHE A 1 81 ? -3.271 -2.208 4.753 1.00 92.44 81 PHE A CA 1
ATOM 663 C C . PHE A 1 81 ? -1.968 -2.459 4.012 1.00 92.44 81 PHE A C 1
ATOM 665 O O . PHE A 1 81 ? -0.962 -1.839 4.345 1.00 92.44 81 PHE A O 1
ATOM 672 N N . SER A 1 82 ? -1.970 -3.306 2.988 1.00 91.31 82 SER A N 1
ATOM 673 C CA . SER A 1 82 ? -0.799 -3.523 2.137 1.00 91.31 82 SER A CA 1
ATOM 674 C C . SER A 1 82 ? -1.114 -3.341 0.657 1.00 91.31 82 SER A C 1
ATOM 676 O O . SER A 1 82 ? -2.232 -3.564 0.205 1.00 91.31 82 SER A O 1
ATOM 678 N N . VAL A 1 83 ? -0.122 -2.885 -0.105 1.00 91.06 83 VAL A N 1
ATOM 679 C CA . VAL A 1 83 ? -0.216 -2.630 -1.547 1.00 91.06 83 VAL A CA 1
ATOM 680 C C . VAL A 1 83 ? 0.966 -3.285 -2.245 1.00 91.06 83 VAL A C 1
ATOM 682 O O . VAL A 1 83 ? 2.108 -3.134 -1.808 1.00 91.06 83 VAL A O 1
ATOM 685 N N . CYS A 1 84 ? 0.701 -3.982 -3.349 1.00 88.94 84 CYS A N 1
ATOM 686 C CA . CYS A 1 84 ? 1.738 -4.512 -4.227 1.00 88.94 84 CYS A CA 1
ATOM 687 C C . CYS A 1 84 ? 2.270 -3.412 -5.149 1.00 88.94 84 CYS A C 1
ATOM 689 O O . CYS A 1 84 ? 1.595 -2.425 -5.445 1.00 88.94 84 CYS A O 1
ATOM 691 N N . ALA A 1 85 ? 3.481 -3.595 -5.659 1.00 88.19 85 ALA A N 1
ATOM 692 C CA . ALA A 1 85 ? 4.040 -2.711 -6.668 1.00 88.19 85 ALA A CA 1
ATOM 693 C C . ALA A 1 85 ? 4.821 -3.485 -7.723 1.00 88.19 85 ALA A C 1
ATOM 695 O O . ALA A 1 85 ? 5.157 -4.658 -7.566 1.00 88.19 85 ALA A O 1
ATOM 696 N N . VAL A 1 86 ? 5.159 -2.780 -8.793 1.00 88.19 86 VAL 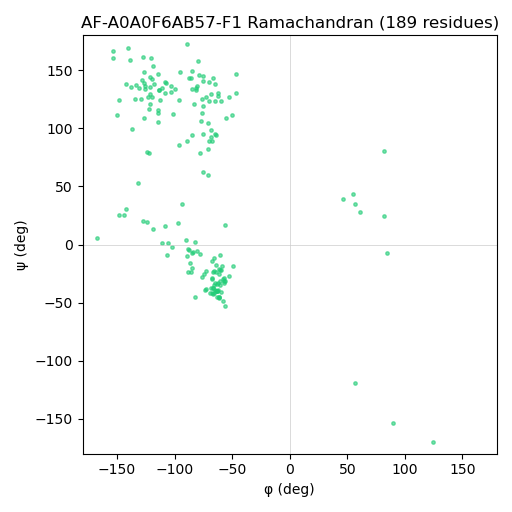A N 1
ATOM 697 C CA . VAL A 1 86 ? 6.189 -3.194 -9.741 1.00 88.19 86 VAL A CA 1
ATOM 698 C C . VAL A 1 86 ? 7.359 -2.225 -9.698 1.00 88.19 86 VAL A C 1
ATOM 700 O O . VAL A 1 86 ? 7.177 -1.019 -9.527 1.00 88.19 86 VAL A O 1
ATOM 703 N N . ALA A 1 87 ? 8.557 -2.750 -9.910 1.00 86.75 87 ALA A N 1
ATOM 704 C CA . ALA A 1 87 ? 9.753 -1.972 -10.190 1.00 86.75 87 ALA A CA 1
ATOM 705 C C . ALA A 1 87 ? 10.343 -2.369 -11.545 1.00 86.75 87 ALA A C 1
ATOM 707 O O . ALA A 1 87 ? 10.064 -3.451 -12.072 1.00 86.75 87 ALA A O 1
ATOM 708 N N . TRP A 1 88 ? 11.173 -1.492 -12.106 1.00 85.25 88 TRP A N 1
ATOM 709 C CA . TRP A 1 88 ? 11.896 -1.773 -13.342 1.00 85.25 88 TRP A CA 1
ATOM 710 C C . TRP A 1 88 ? 13.377 -1.982 -13.083 1.00 85.25 88 TRP A C 1
ATOM 712 O O . TRP A 1 88 ? 14.031 -1.247 -12.342 1.00 85.25 88 TRP A O 1
ATOM 722 N N . GLU A 1 89 ? 13.910 -2.963 -13.794 1.00 86.44 89 GLU A N 1
ATOM 723 C CA . GLU A 1 89 ? 15.329 -3.254 -13.835 1.00 86.44 89 GLU A CA 1
ATOM 724 C C . GLU A 1 89 ? 15.819 -3.170 -15.280 1.00 86.44 89 GLU A C 1
ATOM 726 O O . GLU A 1 89 ? 15.106 -3.526 -16.222 1.00 86.44 89 GLU A O 1
ATOM 731 N N . ARG A 1 90 ? 17.044 -2.685 -15.467 1.00 88.06 90 ARG A N 1
ATOM 732 C CA . ARG A 1 90 ? 17.695 -2.533 -16.765 1.00 88.06 90 ARG A CA 1
ATOM 733 C C . ARG A 1 90 ? 18.975 -3.343 -16.835 1.00 88.06 90 ARG A C 1
ATOM 735 O O . ARG A 1 90 ? 19.741 -3.409 -15.877 1.00 88.06 90 ARG A O 1
ATOM 742 N N . LEU A 1 91 ? 19.212 -3.912 -18.007 1.00 89.06 91 LEU A N 1
ATOM 743 C CA . LEU A 1 91 ? 20.455 -4.571 -18.367 1.00 89.06 91 LEU A CA 1
ATOM 744 C C . LEU A 1 91 ? 20.831 -4.148 -19.789 1.00 89.06 91 LEU A C 1
ATOM 746 O O . LEU A 1 91 ? 20.271 -4.641 -20.770 1.00 89.06 91 LEU A O 1
ATOM 750 N N . GLY A 1 92 ? 21.749 -3.187 -19.908 1.00 86.69 92 GLY A N 1
ATOM 751 C CA . GLY A 1 92 ? 22.037 -2.541 -21.190 1.00 86.69 92 GLY A CA 1
ATOM 752 C C . GLY A 1 92 ? 20.767 -1.926 -21.788 1.00 86.69 92 GLY A C 1
ATOM 753 O O . GLY A 1 92 ? 20.130 -1.082 -21.161 1.00 86.69 92 GLY A O 1
ATOM 754 N N . ASN A 1 93 ? 20.371 -2.395 -22.974 1.00 84.75 93 ASN A N 1
ATOM 755 C CA . ASN A 1 93 ? 19.149 -1.953 -23.662 1.00 84.75 93 ASN A CA 1
ATOM 756 C C . ASN A 1 93 ? 17.898 -2.764 -23.284 1.00 84.75 93 ASN A C 1
ATOM 758 O O . ASN A 1 93 ? 16.803 -2.468 -23.761 1.00 84.75 93 ASN A O 1
ATOM 762 N N . GLN A 1 94 ? 18.043 -3.799 -22.457 1.00 85.81 94 GLN A N 1
ATOM 763 C CA . GLN A 1 94 ? 16.923 -4.608 -21.996 1.00 85.81 94 GLN A CA 1
ATOM 764 C C . GLN A 1 94 ? 16.315 -3.992 -20.739 1.00 85.81 94 GLN A C 1
ATOM 766 O O . GLN A 1 94 ? 17.019 -3.461 -19.881 1.00 85.81 94 GLN A O 1
ATOM 771 N N . THR A 1 95 ? 14.993 -4.078 -20.624 1.00 84.88 95 THR A N 1
ATOM 772 C CA . THR A 1 95 ? 14.256 -3.707 -19.414 1.00 84.88 95 THR A CA 1
ATOM 773 C C . THR A 1 95 ? 13.383 -4.885 -19.013 1.00 84.88 95 THR A C 1
ATOM 775 O O . THR A 1 95 ? 12.770 -5.507 -19.879 1.00 84.88 95 THR A O 1
ATOM 778 N N . ARG A 1 96 ? 13.309 -5.182 -17.717 1.00 84.12 96 ARG A N 1
ATOM 779 C CA . ARG A 1 96 ? 12.360 -6.149 -17.164 1.00 84.12 96 ARG A CA 1
ATOM 780 C C . ARG A 1 96 ? 11.559 -5.534 -16.027 1.00 84.12 96 ARG A C 1
ATOM 782 O O . ARG A 1 96 ? 11.952 -4.517 -15.452 1.00 84.12 96 ARG A O 1
ATOM 789 N N . VAL A 1 97 ? 10.436 -6.170 -15.730 1.00 84.44 97 VAL A N 1
ATOM 790 C CA . VAL A 1 97 ? 9.536 -5.806 -14.636 1.00 84.44 97 VAL A CA 1
ATOM 791 C C . VAL A 1 97 ? 9.751 -6.786 -13.493 1.00 84.44 97 VAL A C 1
ATOM 793 O O . VAL A 1 97 ? 9.849 -7.991 -13.722 1.00 84.44 97 VAL A O 1
ATOM 796 N N . LYS A 1 98 ? 9.814 -6.269 -12.271 1.00 83.94 98 LYS A N 1
ATOM 797 C CA . LYS A 1 98 ? 9.916 -7.047 -11.042 1.00 83.94 98 LYS A CA 1
ATOM 798 C C . LYS A 1 98 ? 8.717 -6.751 -10.152 1.00 83.94 98 LYS A C 1
ATOM 800 O O . LYS A 1 98 ? 8.443 -5.590 -9.861 1.00 83.94 98 LYS A O 1
ATOM 805 N N . ALA A 1 99 ? 8.023 -7.797 -9.725 1.00 83.25 99 ALA A N 1
ATOM 806 C CA . ALA A 1 99 ? 6.946 -7.709 -8.749 1.00 83.25 99 ALA A CA 1
ATOM 807 C C . ALA A 1 99 ? 7.506 -7.495 -7.333 1.00 83.25 99 ALA A C 1
ATOM 809 O O . ALA A 1 99 ? 8.520 -8.090 -6.965 1.00 83.25 99 ALA A O 1
ATOM 810 N N . ILE A 1 100 ? 6.839 -6.655 -6.543 1.00 82.94 100 ILE A N 1
ATOM 811 C CA . ILE A 1 100 ? 7.128 -6.422 -5.127 1.00 82.94 100 ILE A CA 1
ATOM 812 C C . ILE A 1 100 ? 5.827 -6.637 -4.355 1.00 82.94 100 ILE A C 1
ATOM 814 O O . ILE A 1 100 ? 4.895 -5.836 -4.455 1.00 82.94 100 ILE A O 1
ATOM 818 N N . ASP A 1 101 ? 5.766 -7.733 -3.603 1.00 79.44 101 ASP A N 1
ATOM 819 C CA . ASP A 1 101 ? 4.674 -7.993 -2.665 1.00 79.44 101 ASP A CA 1
ATOM 820 C C . ASP A 1 101 ? 4.831 -7.116 -1.413 1.00 79.44 101 ASP A C 1
ATOM 822 O O . ASP A 1 101 ? 5.953 -6.844 -0.990 1.00 79.44 101 ASP A O 1
ATOM 826 N N . ASN A 1 102 ? 3.715 -6.663 -0.834 1.00 82.44 102 ASN A N 1
ATOM 827 C CA . ASN A 1 102 ? 3.668 -5.752 0.321 1.00 82.44 102 ASN A CA 1
ATOM 828 C C . ASN A 1 102 ? 4.619 -4.543 0.187 1.00 82.44 102 ASN A C 1
ATOM 830 O O . ASN A 1 102 ? 5.243 -4.106 1.155 1.00 82.44 102 ASN A O 1
ATOM 834 N N . ALA A 1 103 ? 4.719 -3.993 -1.027 1.00 87.88 103 ALA A N 1
ATOM 835 C CA . ALA A 1 103 ? 5.610 -2.890 -1.368 1.00 87.88 103 ALA A CA 1
ATOM 836 C C . ALA A 1 103 ? 5.382 -1.643 -0.505 1.00 87.88 103 ALA A C 1
ATOM 838 O O . ALA A 1 103 ? 6.326 -0.911 -0.207 1.00 87.88 103 ALA A O 1
ATOM 839 N N . ALA A 1 104 ? 4.137 -1.404 -0.103 1.00 91.38 104 ALA A N 1
ATOM 840 C CA . ALA A 1 104 ? 3.796 -0.407 0.894 1.00 91.38 104 ALA A CA 1
ATOM 841 C C . ALA A 1 104 ? 2.816 -0.995 1.904 1.00 91.38 104 ALA A C 1
ATOM 843 O O . ALA A 1 104 ? 1.871 -1.680 1.515 1.00 91.38 104 ALA A O 1
ATOM 844 N N . VAL A 1 105 ? 3.034 -0.715 3.187 1.00 92.19 105 VAL A N 1
ATOM 845 C CA . VAL A 1 105 ? 2.210 -1.218 4.286 1.00 92.19 105 VAL A CA 1
ATOM 846 C C .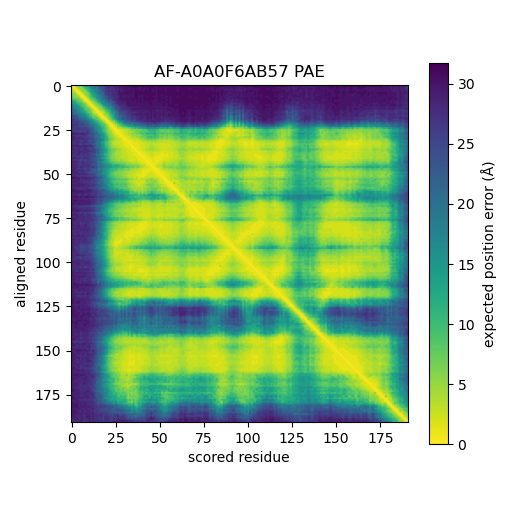 VAL A 1 105 ? 1.888 -0.086 5.249 1.00 92.19 105 VAL A C 1
ATOM 848 O O . VAL A 1 105 ? 2.793 0.556 5.772 1.00 92.19 105 VAL A O 1
ATOM 851 N N . PHE A 1 106 ? 0.609 0.139 5.515 1.00 92.81 106 PHE A N 1
ATOM 852 C CA . PHE A 1 106 ? 0.138 0.935 6.639 1.00 92.81 106 PHE A CA 1
ATOM 853 C C . PHE A 1 106 ? -0.280 -0.006 7.762 1.00 92.81 106 PHE A C 1
ATOM 855 O O . PHE A 1 106 ? -1.005 -0.967 7.524 1.00 92.81 106 PHE A O 1
ATOM 862 N N . ARG A 1 107 ? 0.145 0.279 8.987 1.00 91.19 107 ARG A N 1
ATOM 863 C CA . ARG A 1 107 ? -0.165 -0.509 10.174 1.00 91.19 107 ARG A CA 1
ATOM 864 C C . ARG A 1 107 ? -0.770 0.384 11.241 1.00 91.19 107 ARG A C 1
ATOM 866 O O . ARG A 1 107 ? -0.200 1.428 11.557 1.00 91.19 107 ARG A O 1
ATOM 873 N N . PHE A 1 108 ? -1.856 -0.093 11.834 1.00 92.00 108 PHE A N 1
ATOM 874 C CA . PHE A 1 108 ? -2.395 0.411 13.083 1.00 92.00 108 PHE A CA 1
ATOM 875 C C . PHE A 1 108 ? -2.281 -0.657 14.176 1.00 92.00 108 PHE A C 1
ATOM 877 O O . PHE A 1 108 ? -2.631 -1.815 13.952 1.00 92.00 108 PHE A O 1
ATOM 884 N N . ASN A 1 109 ? -1.800 -0.280 15.360 1.00 90.44 109 ASN A N 1
ATOM 885 C CA . ASN A 1 109 ? -1.841 -1.122 16.553 1.00 90.44 109 ASN A CA 1
ATOM 886 C C . ASN A 1 109 ? -1.933 -0.246 17.809 1.00 90.44 109 ASN A C 1
ATOM 888 O O . ASN A 1 109 ? -0.977 0.436 18.179 1.00 90.44 109 ASN A O 1
ATOM 892 N N . LYS A 1 110 ? -3.080 -0.297 18.487 1.00 87.50 110 LYS A N 1
ATOM 893 C CA . LYS A 1 110 ? -3.384 0.538 19.657 1.00 87.50 110 LYS A CA 1
ATOM 894 C C . LYS A 1 110 ? -2.504 0.248 20.878 1.00 87.50 110 LYS A C 1
ATOM 896 O O . LYS A 1 110 ? -2.376 1.102 21.746 1.00 87.50 110 LYS A O 1
ATOM 901 N N . SER A 1 111 ? -1.915 -0.946 20.974 1.00 85.19 111 SER A N 1
ATOM 902 C CA . SER A 1 111 ? -1.065 -1.345 22.105 1.00 85.19 111 SER A CA 1
ATOM 903 C C . SER A 1 111 ? 0.371 -0.814 22.019 1.00 85.19 111 SER A C 1
ATOM 905 O O . SER A 1 111 ? 1.148 -1.037 22.944 1.00 85.19 111 SER A O 1
ATOM 907 N N . LEU A 1 112 ? 0.753 -0.163 20.917 1.00 81.19 112 LEU A N 1
ATOM 908 C CA . LEU A 1 112 ? 2.082 0.419 20.737 1.00 81.19 112 LEU A CA 1
ATOM 909 C C . LEU A 1 112 ? 2.089 1.905 21.111 1.00 81.19 112 LEU A C 1
ATOM 911 O O . LEU A 1 112 ? 1.124 2.613 20.843 1.00 81.19 112 LEU A O 1
ATOM 915 N N . ASP A 1 113 ? 3.227 2.392 21.620 1.00 77.94 113 ASP A N 1
ATOM 916 C CA . ASP A 1 113 ? 3.451 3.825 21.891 1.00 77.94 113 ASP A CA 1
ATOM 917 C C . ASP A 1 113 ? 3.236 4.698 20.646 1.00 77.94 113 ASP A C 1
ATOM 919 O O . ASP A 1 113 ? 2.813 5.849 20.735 1.00 77.94 113 ASP A O 1
ATOM 923 N N . ILE A 1 114 ? 3.530 4.135 19.472 1.00 81.75 114 ILE A N 1
ATOM 924 C CA . ILE A 1 114 ? 3.226 4.727 18.176 1.00 81.75 114 ILE A CA 1
ATOM 925 C C . ILE A 1 114 ? 2.198 3.835 17.498 1.00 81.75 114 ILE A C 1
ATOM 927 O O . ILE A 1 114 ? 2.529 2.753 17.004 1.00 81.75 114 ILE A O 1
ATOM 931 N N . SER A 1 115 ? 0.956 4.309 17.476 1.00 84.81 115 SER A N 1
ATOM 932 C CA . SER A 1 115 ? -0.177 3.517 17.014 1.00 84.81 115 SER A CA 1
ATOM 933 C C . SER A 1 115 ? -0.241 3.382 15.498 1.00 84.81 115 SER A C 1
ATOM 935 O O . SER A 1 115 ? -0.725 2.357 15.029 1.00 84.81 115 SER A O 1
ATOM 937 N N . THR A 1 116 ? 0.273 4.350 14.724 1.00 91.06 116 THR A N 1
ATOM 938 C CA . THR A 1 116 ? 0.289 4.294 13.253 1.00 91.06 116 THR A CA 1
ATOM 939 C C . THR A 1 116 ? 1.694 4.297 12.663 1.00 91.06 116 THR A C 1
ATOM 941 O O . THR A 1 116 ? 2.585 5.057 13.058 1.00 91.06 116 THR A O 1
ATOM 944 N N . GLN A 1 117 ? 1.889 3.454 11.652 1.00 91.50 117 GLN A N 1
ATOM 945 C CA . GLN A 1 117 ? 3.155 3.317 10.945 1.00 91.50 117 GLN A CA 1
ATOM 946 C C . GLN A 1 117 ? 2.923 3.088 9.452 1.00 91.50 117 GLN A C 1
ATOM 948 O O . GLN A 1 117 ? 2.086 2.278 9.069 1.00 91.50 117 GLN A O 1
ATOM 953 N N . ALA A 1 118 ? 3.719 3.745 8.612 1.00 91.19 118 ALA A N 1
ATOM 954 C CA . ALA A 1 118 ? 3.836 3.427 7.195 1.00 91.19 118 ALA A CA 1
ATOM 955 C C . ALA A 1 118 ? 5.219 2.838 6.895 1.00 91.19 118 ALA A C 1
ATOM 957 O O . ALA A 1 118 ? 6.248 3.342 7.353 1.00 91.19 118 ALA A O 1
ATOM 958 N N . LEU A 1 119 ? 5.236 1.764 6.118 1.00 89.75 119 LEU A N 1
ATOM 959 C CA . LEU A 1 119 ? 6.414 1.029 5.689 1.00 89.75 119 LEU A CA 1
ATOM 960 C C . LEU A 1 119 ? 6.451 1.038 4.163 1.00 89.75 119 LEU A C 1
ATOM 962 O O . LEU A 1 119 ? 5.467 0.677 3.525 1.00 89.75 119 LEU A O 1
ATOM 966 N N . PHE A 1 120 ? 7.586 1.407 3.579 1.00 87.69 120 PHE A N 1
ATOM 967 C CA . PHE A 1 120 ? 7.800 1.352 2.134 1.00 87.69 120 PHE A CA 1
ATOM 968 C C . PHE A 1 120 ? 9.010 0.483 1.842 1.00 87.69 120 PHE A C 1
ATOM 970 O O . PHE A 1 120 ? 10.134 0.793 2.252 1.00 87.69 120 PHE A O 1
ATOM 977 N N . GLN A 1 121 ? 8.779 -0.623 1.147 1.00 81.38 121 GLN A N 1
ATOM 978 C CA . GLN A 1 121 ? 9.825 -1.552 0.774 1.00 81.38 121 GLN A CA 1
ATOM 979 C C . GLN A 1 121 ? 10.628 -0.992 -0.396 1.00 81.38 121 GLN A C 1
ATOM 981 O O . GLN A 1 121 ? 10.111 -0.664 -1.462 1.00 81.38 121 GLN A O 1
ATOM 986 N N . HIS A 1 122 ? 11.937 -0.911 -0.203 1.00 70.88 122 HIS A N 1
ATOM 987 C CA . HIS A 1 122 ? 12.859 -0.564 -1.264 1.00 70.88 122 HIS A CA 1
ATOM 988 C C . HIS A 1 122 ? 12.940 -1.721 -2.270 1.00 70.88 122 HIS A C 1
ATOM 990 O O . HIS A 1 122 ? 13.083 -2.877 -1.887 1.00 70.88 122 HIS A O 1
ATOM 996 N N . GLN A 1 123 ? 12.998 -1.406 -3.565 1.00 61.16 123 GLN A N 1
ATOM 997 C CA . GLN A 1 123 ? 13.222 -2.345 -4.687 1.00 61.16 123 GLN A CA 1
ATOM 998 C C . GLN A 1 123 ? 14.426 -3.318 -4.546 1.00 61.16 123 GLN A C 1
ATOM 1000 O O . GLN A 1 123 ? 14.496 -4.326 -5.253 1.00 61.16 123 GLN A O 1
ATOM 1005 N N . PHE A 1 124 ? 15.386 -3.033 -3.651 1.00 59.53 124 PHE A N 1
ATOM 1006 C CA . PHE A 1 124 ? 16.541 -3.901 -3.362 1.00 59.53 124 PHE A CA 1
ATOM 1007 C C . PHE A 1 124 ? 16.257 -4.918 -2.252 1.00 59.53 124 PHE A C 1
ATOM 1009 O O . PHE A 1 124 ? 17.073 -5.805 -2.018 1.00 59.53 124 PHE A O 1
ATOM 1016 N N . CYS A 1 125 ? 15.133 -4.791 -1.548 1.00 60.22 125 CYS A N 1
ATOM 1017 C CA . CYS A 1 125 ? 14.732 -5.757 -0.546 1.00 60.22 125 CYS A CA 1
ATOM 1018 C C . CYS A 1 125 ? 14.302 -7.034 -1.280 1.00 60.22 125 CYS A C 1
ATOM 1020 O O . CYS A 1 125 ? 13.249 -7.077 -1.918 1.00 60.22 125 CYS A O 1
ATOM 1022 N N . SER A 1 126 ? 15.165 -8.049 -1.251 1.00 51.25 126 SER A N 1
ATOM 1023 C CA . SER A 1 126 ? 14.890 -9.384 -1.769 1.00 51.25 126 SER A CA 1
ATOM 1024 C C . SER A 1 126 ? 13.831 -10.050 -0.890 1.00 51.25 126 SER A C 1
ATOM 1026 O O . SER A 1 126 ? 14.130 -10.657 0.138 1.00 51.25 126 SER A O 1
ATOM 1028 N N . SER A 1 127 ? 12.565 -9.910 -1.272 1.00 50.56 127 SER A N 1
ATOM 1029 C CA . SER A 1 127 ? 11.445 -10.624 -0.657 1.00 50.56 127 SER A CA 1
ATOM 1030 C C . SER A 1 127 ? 11.116 -11.924 -1.394 1.00 50.56 127 SER A C 1
ATOM 1032 O O . SER A 1 127 ? 9.954 -12.308 -1.439 1.00 50.56 127 SER A O 1
ATOM 1034 N N . ASP A 1 128 ? 12.120 -12.633 -1.930 1.00 41.88 128 ASP A N 1
ATOM 1035 C CA . ASP A 1 128 ? 11.934 -14.024 -2.394 1.00 41.88 128 ASP A CA 1
ATOM 1036 C C . ASP A 1 128 ? 11.504 -14.961 -1.244 1.00 41.88 128 ASP A C 1
ATOM 1038 O O . ASP A 1 128 ? 11.079 -16.091 -1.470 1.00 41.88 128 ASP A O 1
ATOM 1042 N N . GLU A 1 129 ? 11.533 -14.490 0.007 1.00 41.59 129 GLU A N 1
ATOM 1043 C CA . GLU A 1 129 ? 10.887 -15.166 1.126 1.00 41.59 129 GLU A CA 1
ATOM 1044 C C . GLU A 1 129 ? 9.435 -14.706 1.293 1.00 41.59 129 GLU A C 1
ATOM 1046 O O . GLU A 1 129 ? 9.120 -13.803 2.072 1.00 41.59 129 GLU A O 1
ATOM 1051 N N . SER A 1 130 ? 8.545 -15.412 0.600 1.00 39.44 130 SER A N 1
ATOM 1052 C CA . SER A 1 130 ? 7.074 -15.337 0.620 1.00 39.44 130 SER A CA 1
ATOM 1053 C C . SER A 1 130 ? 6.394 -15.538 1.993 1.00 39.44 130 SER A C 1
ATOM 1055 O O . SER A 1 130 ? 5.200 -15.826 2.063 1.00 39.44 130 SER A O 1
ATOM 1057 N N . ARG A 1 131 ? 7.125 -15.431 3.114 1.00 40.03 131 ARG A N 1
ATOM 1058 C CA . ARG A 1 131 ? 6.644 -15.773 4.468 1.00 40.03 131 ARG A CA 1
ATOM 1059 C C . ARG A 1 131 ? 7.161 -14.874 5.591 1.00 40.03 131 ARG A C 1
ATOM 1061 O O . ARG A 1 131 ? 7.199 -15.290 6.751 1.00 40.03 131 ARG A O 1
ATOM 1068 N N . LYS A 1 132 ? 7.545 -13.630 5.313 1.00 45.06 132 LYS A N 1
ATOM 1069 C CA . LYS A 1 132 ? 7.819 -12.695 6.413 1.00 45.06 132 LYS A CA 1
ATOM 1070 C C . LYS A 1 132 ? 6.490 -12.206 6.989 1.00 45.06 132 LYS A C 1
ATOM 1072 O O . LYS A 1 132 ? 5.790 -11.424 6.363 1.00 45.06 132 LYS A O 1
ATOM 1077 N N . SER A 1 133 ? 6.150 -12.701 8.183 1.00 46.59 133 SER A N 1
ATOM 1078 C CA . SER A 1 133 ? 5.107 -12.114 9.038 1.00 46.59 133 SER A CA 1
ATOM 1079 C C . SER A 1 133 ? 5.296 -10.594 9.110 1.00 46.59 133 SER A C 1
ATOM 1081 O O . SER A 1 133 ? 6.436 -10.129 9.089 1.00 46.59 133 SER A O 1
ATOM 1083 N N . GLU A 1 134 ? 4.217 -9.818 9.208 1.00 50.81 134 GLU A N 1
ATOM 1084 C CA . GLU A 1 134 ? 4.2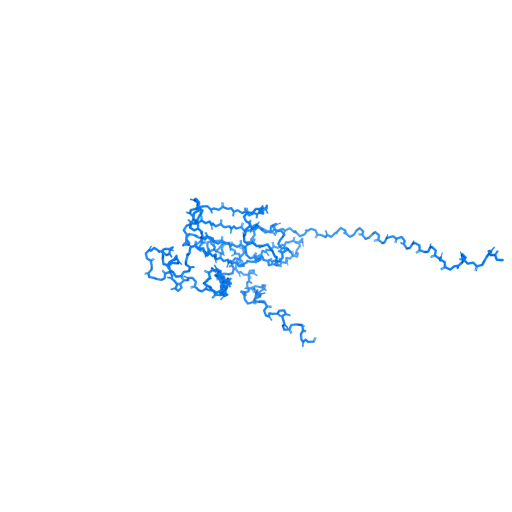43 -8.342 9.239 1.00 50.81 134 GLU A CA 1
ATOM 1085 C C . GLU A 1 134 ? 5.193 -7.785 10.320 1.00 50.81 134 GLU A C 1
ATOM 1087 O O . GLU A 1 134 ? 5.828 -6.747 10.134 1.00 50.81 134 GLU A O 1
ATOM 1092 N N . VAL A 1 135 ? 5.411 -8.557 11.391 1.00 46.06 135 VAL A N 1
ATOM 1093 C CA . VAL A 1 135 ? 6.395 -8.297 12.458 1.00 46.06 135 VAL A CA 1
ATOM 1094 C C . VAL A 1 135 ? 7.848 -8.248 11.942 1.00 46.06 135 VAL A C 1
ATOM 1096 O O . VAL A 1 135 ? 8.667 -7.489 12.456 1.00 46.06 135 VAL A O 1
ATOM 1099 N N . ASN A 1 136 ? 8.183 -9.000 10.891 1.00 48.44 136 ASN A N 1
ATOM 1100 C CA . ASN A 1 136 ? 9.525 -9.057 10.299 1.00 48.44 136 ASN A CA 1
ATOM 1101 C C . ASN A 1 136 ? 9.785 -7.959 9.257 1.00 48.44 136 ASN A C 1
ATOM 1103 O O . ASN A 1 136 ? 10.946 -7.604 9.039 1.00 48.44 136 ASN A O 1
ATOM 1107 N N . LEU A 1 137 ? 8.744 -7.388 8.633 1.00 53.97 137 LEU A N 1
ATOM 1108 C CA . LEU A 1 137 ? 8.904 -6.283 7.673 1.00 53.97 137 LEU A CA 1
ATOM 1109 C C . LEU A 1 137 ? 9.502 -5.052 8.361 1.00 53.97 137 LEU A C 1
ATOM 1111 O O . LEU A 1 137 ? 10.438 -4.441 7.841 1.00 53.97 137 LEU A O 1
ATOM 1115 N N . ALA A 1 138 ? 9.066 -4.771 9.590 1.00 52.88 138 ALA A N 1
ATOM 1116 C CA . ALA A 1 138 ? 9.634 -3.714 10.412 1.00 52.88 138 ALA A CA 1
ATOM 1117 C C . ALA A 1 138 ? 11.105 -3.963 10.800 1.00 52.88 138 ALA A C 1
ATOM 1119 O O . ALA A 1 138 ? 11.784 -3.026 11.185 1.00 52.88 138 ALA A O 1
ATOM 1120 N N . LEU A 1 139 ? 11.664 -5.167 10.706 1.00 55.06 139 LEU A N 1
ATOM 1121 C CA . LEU A 1 139 ? 13.077 -5.415 11.052 1.00 55.06 139 LEU A CA 1
ATOM 1122 C C . LEU A 1 139 ? 13.977 -5.542 9.818 1.00 55.06 139 LEU A C 1
ATOM 1124 O O . LEU A 1 139 ? 15.194 -5.692 9.937 1.00 55.06 139 LEU A O 1
ATOM 1128 N N . SER A 1 140 ? 13.392 -5.470 8.624 1.00 58.41 140 SER A N 1
ATOM 1129 C CA . SER A 1 140 ? 14.102 -5.734 7.381 1.00 58.41 140 SER A CA 1
ATOM 1130 C C . SER A 1 140 ? 14.927 -4.532 6.898 1.00 58.41 140 SER A C 1
ATOM 1132 O O . SER A 1 140 ? 14.499 -3.377 6.933 1.00 58.41 140 SER A O 1
ATOM 1134 N N . ARG A 1 141 ? 16.160 -4.806 6.450 1.00 59.41 141 ARG A N 1
ATOM 1135 C CA . ARG A 1 141 ? 17.008 -3.808 5.782 1.00 59.41 141 ARG A CA 1
ATOM 1136 C C . ARG A 1 141 ? 16.355 -3.411 4.455 1.00 59.41 141 ARG A C 1
ATOM 1138 O O . ARG A 1 141 ? 15.878 -4.273 3.721 1.00 59.41 141 ARG A O 1
ATOM 1145 N N . GLY A 1 142 ? 16.373 -2.116 4.139 1.00 67.44 142 GLY A N 1
ATOM 1146 C CA . GLY A 1 142 ? 15.759 -1.598 2.914 1.00 67.44 142 GLY A CA 1
ATOM 1147 C C . GLY A 1 142 ? 14.249 -1.381 3.017 1.00 67.44 142 GLY A C 1
ATOM 1148 O O . GLY A 1 142 ? 13.579 -1.397 1.995 1.00 67.44 142 GLY A O 1
ATOM 1149 N N . VAL A 1 143 ? 13.705 -1.174 4.217 1.00 75.88 143 VAL A N 1
ATOM 1150 C CA . VAL A 1 143 ? 12.345 -0.652 4.407 1.00 75.88 143 VAL A CA 1
ATOM 1151 C C . VAL A 1 143 ? 12.437 0.734 5.032 1.00 75.88 143 VAL A C 1
ATOM 1153 O O . VAL A 1 143 ? 13.052 0.908 6.086 1.00 75.88 143 VAL A O 1
ATOM 1156 N N . PHE A 1 144 ? 11.833 1.722 4.378 1.00 84.00 144 PHE A N 1
ATOM 1157 C CA . PHE A 1 144 ? 11.657 3.054 4.946 1.00 84.00 144 PHE A CA 1
ATOM 1158 C C . PHE A 1 144 ? 10.455 3.047 5.875 1.00 84.00 144 PHE A C 1
ATOM 1160 O O . PHE A 1 144 ? 9.409 2.500 5.528 1.00 84.00 144 PHE A O 1
ATOM 1167 N N . LYS A 1 145 ? 10.611 3.648 7.054 1.00 86.88 145 LYS A N 1
ATOM 1168 C CA . LYS A 1 145 ? 9.571 3.679 8.079 1.00 86.88 145 LYS A CA 1
ATOM 1169 C C . LYS A 1 145 ? 9.217 5.105 8.424 1.00 86.88 145 LYS A C 1
ATOM 1171 O O . LYS A 1 145 ? 10.101 5.919 8.679 1.00 86.88 145 LYS A O 1
ATOM 1176 N N . TYR A 1 146 ? 7.925 5.344 8.511 1.00 89.56 146 TYR A N 1
ATOM 1177 C CA . TYR A 1 146 ? 7.344 6.603 8.922 1.00 89.56 146 TYR A CA 1
ATOM 1178 C C . TYR A 1 146 ? 6.343 6.316 10.034 1.00 89.56 146 TYR A C 1
ATOM 1180 O O . TYR A 1 146 ? 5.652 5.299 10.011 1.00 89.56 146 TYR A O 1
ATOM 1188 N N . TYR A 1 147 ? 6.303 7.191 11.024 1.00 89.81 147 TYR A N 1
ATOM 1189 C CA . TYR A 1 147 ? 5.530 7.039 12.252 1.00 89.81 147 TYR A CA 1
ATOM 1190 C C . TYR A 1 147 ? 4.520 8.176 12.353 1.00 89.81 147 TYR A C 1
ATOM 1192 O O . TYR A 1 147 ? 4.787 9.251 11.816 1.00 89.81 147 TYR A O 1
ATOM 1200 N N . ASN A 1 148 ? 3.404 7.953 13.051 1.00 89.12 148 ASN A N 1
ATOM 1201 C CA . ASN A 1 148 ? 2.326 8.939 13.195 1.00 89.12 148 ASN A CA 1
ATOM 1202 C C . ASN A 1 148 ? 1.767 9.408 11.842 1.00 89.12 148 ASN A C 1
ATOM 1204 O O . ASN A 1 148 ? 1.424 10.574 11.667 1.00 89.12 148 ASN A O 1
ATOM 1208 N N . VAL A 1 149 ? 1.722 8.498 10.869 1.00 89.50 149 VAL A N 1
ATOM 1209 C CA . VAL A 1 149 ? 1.217 8.784 9.525 1.00 89.50 149 VAL A CA 1
ATOM 1210 C C . VAL A 1 149 ? -0.293 8.626 9.532 1.00 89.50 149 VAL A C 1
ATOM 1212 O O . VAL A 1 149 ? -0.807 7.629 10.044 1.00 89.50 149 VAL A O 1
ATOM 1215 N N . GLN A 1 150 ? -1.001 9.585 8.945 1.00 89.75 150 GLN A N 1
ATOM 1216 C CA . GLN A 1 150 ? -2.431 9.454 8.706 1.00 89.75 150 GLN A CA 1
ATOM 1217 C C . GLN A 1 150 ? -2.680 8.571 7.486 1.00 89.75 150 GLN A C 1
ATOM 1219 O O . GLN A 1 150 ? -1.944 8.609 6.497 1.00 89.75 150 GLN A O 1
ATOM 1224 N N . ILE A 1 151 ? -3.757 7.789 7.503 1.00 88.75 151 ILE A N 1
ATOM 1225 C CA . ILE A 1 151 ? -4.028 6.869 6.394 1.00 88.75 151 ILE A CA 1
ATOM 1226 C C . ILE A 1 151 ? -4.257 7.597 5.058 1.00 88.75 151 ILE A C 1
ATOM 1228 O O . ILE A 1 151 ? -3.821 7.128 4.005 1.00 88.75 151 ILE A O 1
ATOM 1232 N N . GLY A 1 152 ? -4.845 8.796 5.096 1.00 88.44 152 GLY A N 1
ATOM 1233 C CA . GLY A 1 152 ? -4.971 9.657 3.919 1.00 88.44 152 GLY A CA 1
ATOM 1234 C C . GLY A 1 152 ? -3.613 10.084 3.351 1.00 88.44 152 GLY A C 1
ATOM 1235 O O . GLY A 1 152 ? -3.422 10.074 2.135 1.00 88.44 152 GLY A O 1
ATOM 1236 N N . GLU A 1 153 ? -2.639 10.387 4.212 1.00 90.19 153 GLU A N 1
ATOM 1237 C CA . GLU A 1 153 ? -1.272 10.722 3.797 1.00 90.19 153 GLU A CA 1
ATOM 1238 C C . GLU A 1 153 ? -0.577 9.520 3.163 1.00 90.19 153 GLU A C 1
ATOM 1240 O O . GLU A 1 153 ? 0.056 9.668 2.118 1.00 90.19 153 GLU A O 1
ATOM 1245 N N . PHE A 1 154 ? -0.744 8.328 3.742 1.00 92.00 154 PHE A N 1
ATOM 1246 C CA . PHE A 1 154 ? -0.226 7.084 3.174 1.00 92.00 154 PHE A CA 1
ATOM 1247 C C . PHE A 1 154 ? -0.740 6.866 1.744 1.00 92.00 154 PHE A C 1
ATOM 1249 O O . PHE A 1 154 ? 0.055 6.724 0.815 1.00 92.00 154 PHE A O 1
ATOM 1256 N N . ILE A 1 155 ? -2.059 6.928 1.532 1.00 91.19 155 ILE A N 1
ATOM 1257 C CA . ILE A 1 155 ? -2.655 6.758 0.198 1.00 91.19 155 ILE A CA 1
ATOM 1258 C C . ILE A 1 155 ? -2.218 7.865 -0.768 1.00 91.19 155 ILE A C 1
ATOM 1260 O O . ILE A 1 155 ? -1.932 7.591 -1.938 1.00 91.19 155 ILE A O 1
ATOM 1264 N N . ASN A 1 156 ? -2.134 9.111 -0.301 1.00 90.44 156 ASN A N 1
ATOM 1265 C CA . ASN A 1 156 ? -1.678 10.225 -1.128 1.00 90.44 156 ASN A CA 1
ATOM 1266 C C . ASN A 1 156 ? -0.220 10.054 -1.561 1.00 90.44 156 ASN A C 1
ATOM 1268 O O . ASN A 1 156 ? 0.082 10.286 -2.728 1.00 90.44 156 ASN A O 1
ATOM 1272 N N . GLN A 1 157 ? 0.669 9.574 -0.689 1.00 91.31 157 GLN A N 1
ATOM 1273 C CA 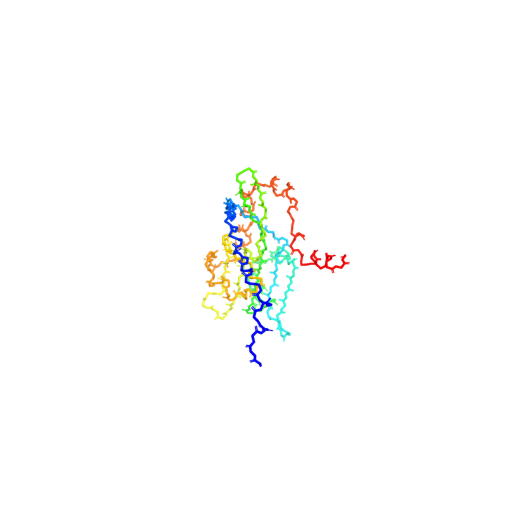. GLN A 1 157 ? 2.058 9.290 -1.060 1.00 91.31 157 GLN A CA 1
ATOM 1274 C C . GLN A 1 157 ? 2.155 8.249 -2.182 1.00 91.31 157 GLN A C 1
ATOM 1276 O O . GLN A 1 157 ? 2.926 8.443 -3.124 1.00 91.31 157 GLN A O 1
ATOM 1281 N N . LEU A 1 158 ? 1.339 7.190 -2.142 1.00 92.00 158 LEU A N 1
ATOM 1282 C CA . LEU A 1 158 ? 1.285 6.192 -3.218 1.00 92.00 158 LEU A CA 1
ATOM 1283 C C . LEU A 1 158 ? 0.804 6.807 -4.540 1.00 92.00 158 LEU A C 1
ATOM 1285 O O . LEU A 1 158 ? 1.402 6.578 -5.595 1.00 92.00 158 LEU A O 1
ATOM 1289 N N . LYS A 1 159 ? -0.254 7.627 -4.489 1.00 91.00 159 LYS A N 1
ATOM 1290 C CA . LYS A 1 159 ? -0.790 8.337 -5.662 1.00 91.00 159 LYS A CA 1
ATOM 1291 C C . LYS A 1 159 ? 0.248 9.296 -6.256 1.00 91.00 159 LYS A C 1
ATOM 1293 O O . LYS A 1 159 ? 0.448 9.298 -7.469 1.00 91.00 159 LYS A O 1
ATOM 1298 N N . GLU A 1 160 ? 0.939 10.069 -5.423 1.00 90.44 160 GLU A N 1
ATOM 1299 C CA . GLU A 1 160 ? 1.988 10.999 -5.856 1.00 90.44 160 GLU A CA 1
ATOM 1300 C C . GLU A 1 160 ? 3.216 10.284 -6.426 1.00 90.44 160 GLU A C 1
ATOM 1302 O O . GLU A 1 160 ? 3.793 10.746 -7.412 1.00 90.44 160 GLU A O 1
ATOM 1307 N N . ALA A 1 161 ? 3.609 9.141 -5.859 1.00 88.62 161 ALA A N 1
ATOM 1308 C CA . ALA A 1 161 ? 4.671 8.315 -6.425 1.00 8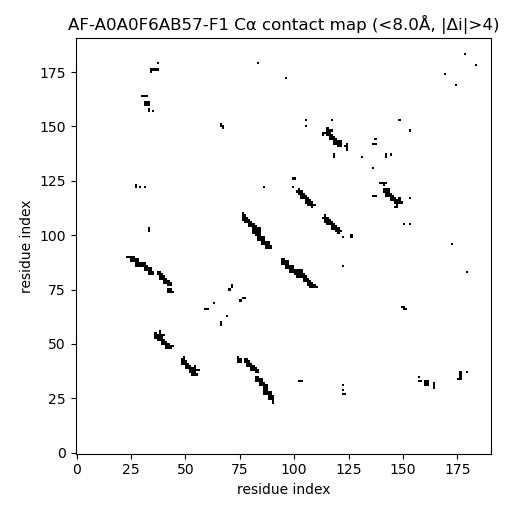8.62 161 ALA A CA 1
ATOM 1309 C C . ALA A 1 161 ? 4.296 7.827 -7.833 1.00 88.62 161 ALA A C 1
ATOM 1311 O O . ALA A 1 161 ? 5.082 7.975 -8.767 1.00 88.62 161 ALA A O 1
ATOM 1312 N N . ASN A 1 162 ? 3.062 7.351 -8.012 1.00 90.06 162 ASN A N 1
ATOM 1313 C CA . ASN A 1 162 ? 2.573 6.873 -9.303 1.00 90.06 162 ASN A CA 1
ATOM 1314 C C . ASN A 1 162 ? 2.514 7.963 -10.381 1.00 90.06 162 ASN A C 1
ATOM 1316 O O . ASN A 1 162 ? 2.790 7.661 -11.539 1.00 90.06 162 ASN A O 1
ATOM 1320 N N . LYS A 1 163 ? 2.208 9.219 -10.025 1.00 88.06 163 LYS A N 1
ATOM 1321 C CA . LYS A 1 163 ? 2.208 10.355 -10.972 1.00 88.06 163 LYS A CA 1
ATOM 1322 C C . LYS A 1 163 ? 3.582 10.627 -11.590 1.00 88.06 163 LYS A C 1
ATOM 1324 O O . LYS A 1 163 ? 3.664 11.197 -12.673 1.00 88.06 163 LYS A O 1
ATOM 1329 N N . LYS A 1 164 ? 4.662 10.247 -10.902 1.00 85.00 164 LYS A N 1
ATOM 1330 C CA . LYS A 1 164 ? 6.047 10.457 -11.357 1.00 85.00 164 LYS A CA 1
ATOM 1331 C C . LYS A 1 164 ? 6.527 9.363 -12.315 1.00 85.00 164 LYS A C 1
ATOM 1333 O O . LYS A 1 164 ? 7.628 9.466 -12.851 1.00 85.00 164 LYS A O 1
ATOM 1338 N N . ILE A 1 165 ? 5.728 8.316 -12.528 1.00 84.31 165 ILE A N 1
ATOM 1339 C CA . ILE A 1 165 ? 6.087 7.178 -13.372 1.00 84.31 165 ILE A CA 1
ATOM 1340 C C . ILE A 1 165 ? 5.744 7.464 -14.832 1.00 84.31 165 ILE A C 1
ATOM 1342 O O . ILE A 1 165 ? 4.714 8.044 -15.167 1.00 84.31 165 ILE A O 1
ATOM 1346 N N . ASN A 1 166 ? 6.595 6.983 -15.739 1.00 81.56 166 ASN A N 1
ATOM 1347 C CA . ASN A 1 166 ? 6.279 6.980 -17.160 1.00 81.56 166 ASN A CA 1
ATOM 1348 C C . ASN A 1 166 ? 5.141 5.979 -17.454 1.00 81.56 166 ASN A C 1
ATOM 1350 O O . ASN A 1 166 ? 5.365 4.775 -17.612 1.00 81.56 166 ASN A O 1
ATOM 1354 N N . HIS A 1 167 ? 3.914 6.492 -17.562 1.00 78.62 167 HIS A N 1
ATOM 1355 C CA . HIS A 1 167 ? 2.711 5.694 -17.806 1.00 78.62 167 HIS A CA 1
ATOM 1356 C C . HIS A 1 167 ? 2.693 4.978 -19.166 1.00 78.62 167 HIS A C 1
ATOM 1358 O O . HIS A 1 167 ? 2.028 3.950 -19.297 1.00 78.62 167 HIS A O 1
ATOM 1364 N N . GLU A 1 168 ? 3.436 5.448 -20.174 1.00 78.94 168 GLU A N 1
ATOM 1365 C CA . GLU A 1 168 ? 3.568 4.710 -21.438 1.00 78.94 168 GLU A CA 1
ATOM 1366 C C . GLU A 1 168 ? 4.300 3.385 -21.228 1.00 78.94 168 GLU A C 1
ATOM 1368 O O . GLU A 1 168 ? 3.961 2.373 -21.845 1.00 78.94 168 GLU A O 1
ATOM 1373 N N . ARG A 1 169 ? 5.274 3.364 -20.310 1.00 75.38 169 ARG A N 1
ATOM 1374 C CA . ARG A 1 169 ? 5.987 2.139 -19.950 1.00 75.38 169 ARG A CA 1
ATOM 1375 C C . ARG A 1 169 ? 5.069 1.150 -19.239 1.00 75.38 169 ARG A C 1
ATOM 1377 O O . ARG A 1 169 ? 5.118 -0.031 -19.569 1.00 75.38 169 ARG A O 1
ATOM 1384 N N . VAL A 1 170 ? 4.222 1.627 -18.326 1.00 78.94 170 VAL A N 1
ATOM 1385 C CA . VAL A 1 170 ? 3.215 0.805 -17.629 1.00 78.94 170 VAL A CA 1
ATOM 1386 C C . VAL A 1 170 ? 2.278 0.141 -18.642 1.00 78.94 170 VAL A C 1
ATOM 1388 O O . VAL A 1 170 ? 2.121 -1.078 -18.624 1.00 78.94 170 VAL A O 1
ATOM 1391 N N . LYS A 1 171 ? 1.746 0.924 -19.594 1.00 76.81 171 LYS A N 1
ATOM 1392 C CA . LYS A 1 171 ? 0.863 0.427 -20.662 1.00 76.81 171 LYS A CA 1
ATOM 1393 C C . LYS A 1 171 ? 1.552 -0.597 -21.565 1.00 76.81 171 LYS A C 1
ATOM 1395 O O . LYS A 1 171 ? 0.982 -1.647 -21.832 1.00 76.81 171 LYS A O 1
ATOM 1400 N N . ARG A 1 172 ? 2.786 -0.322 -22.007 1.00 77.06 172 ARG A N 1
ATOM 1401 C CA . ARG A 1 172 ? 3.546 -1.215 -22.904 1.00 77.06 172 ARG A CA 1
ATOM 1402 C C . ARG A 1 172 ? 3.791 -2.597 -22.298 1.00 77.06 172 ARG A C 1
ATOM 1404 O O . ARG A 1 172 ? 3.816 -3.576 -23.031 1.00 77.06 172 ARG A O 1
ATOM 1411 N N . HIS A 1 173 ? 3.985 -2.665 -20.984 1.00 72.31 173 HIS A N 1
ATOM 1412 C CA . HIS A 1 173 ? 4.231 -3.921 -20.275 1.00 72.31 173 HIS A CA 1
ATOM 1413 C C . HIS A 1 173 ? 2.938 -4.591 -19.780 1.00 72.31 173 HIS A C 1
ATOM 1415 O O . HIS A 1 173 ? 3.024 -5.609 -19.104 1.00 72.31 173 HIS A O 1
ATOM 1421 N N . GLY A 1 174 ? 1.757 -4.034 -20.090 1.00 75.69 174 GLY A N 1
ATOM 1422 C CA . GLY A 1 174 ? 0.466 -4.609 -19.701 1.00 75.69 174 GLY A CA 1
ATOM 1423 C C . GLY A 1 174 ? 0.273 -4.730 -18.188 1.00 75.69 174 GLY A C 1
ATOM 1424 O O . GLY A 1 174 ? -0.425 -5.633 -17.740 1.00 75.69 174 GLY A O 1
ATOM 1425 N N . ILE A 1 175 ? 0.918 -3.861 -17.403 1.00 75.44 175 ILE A N 1
ATOM 1426 C CA . ILE A 1 175 ? 0.942 -3.992 -15.946 1.00 75.44 175 ILE A CA 1
ATOM 1427 C C . ILE A 1 175 ? -0.403 -3.561 -15.372 1.00 75.44 175 ILE A C 1
ATOM 1429 O O . ILE A 1 175 ? -0.807 -2.402 -15.487 1.00 75.44 175 ILE A O 1
ATOM 1433 N N . THR A 1 176 ? -1.056 -4.495 -14.697 1.00 73.00 176 THR A N 1
ATOM 1434 C CA . THR A 1 176 ? -2.325 -4.322 -13.995 1.00 73.00 176 THR A CA 1
ATOM 1435 C C . THR A 1 176 ? -2.273 -5.069 -12.662 1.00 73.00 176 THR A C 1
ATOM 1437 O O . THR A 1 176 ? -1.481 -5.995 -12.487 1.00 73.00 176 THR A O 1
ATOM 1440 N N . GLY A 1 177 ? -3.124 -4.693 -11.701 1.00 64.56 177 GLY A N 1
ATOM 1441 C CA . GLY A 1 177 ? -3.226 -5.454 -10.446 1.00 64.56 177 GLY A CA 1
ATOM 1442 C C . GLY A 1 177 ? -3.668 -6.909 -10.652 1.00 64.56 177 GLY A C 1
ATOM 1443 O O . GLY A 1 177 ? -3.322 -7.761 -9.843 1.00 64.56 177 GLY A O 1
ATOM 1444 N N . GLU A 1 178 ? -4.327 -7.221 -11.777 1.00 68.19 178 GLU A N 1
ATOM 1445 C CA . GLU A 1 178 ? -4.694 -8.592 -12.163 1.00 68.19 178 GLU A CA 1
ATOM 1446 C C . GLU A 1 178 ? -3.475 -9.518 -12.275 1.00 68.19 178 GLU A C 1
ATOM 1448 O O . GLU A 1 178 ? -3.568 -10.702 -11.959 1.00 68.19 178 GLU A O 1
ATOM 1453 N N . ASN A 1 179 ? -2.300 -8.979 -12.627 1.00 65.56 179 ASN A N 1
ATOM 1454 C CA . ASN A 1 179 ? -1.057 -9.753 -12.700 1.00 65.56 179 ASN A CA 1
ATOM 1455 C C . ASN A 1 179 ? -0.577 -10.285 -11.335 1.00 65.56 179 ASN A C 1
ATOM 1457 O O . ASN A 1 179 ? 0.340 -11.102 -11.299 1.00 65.56 179 ASN A O 1
ATOM 1461 N N . PHE A 1 180 ? -1.167 -9.817 -10.233 1.00 63.97 180 PHE A N 1
ATOM 1462 C CA . PHE A 1 180 ? -0.789 -10.152 -8.859 1.00 63.97 180 PHE A CA 1
ATOM 1463 C C . PHE A 1 180 ? -1.837 -11.012 -8.137 1.00 63.97 180 PHE A C 1
ATOM 1465 O O . PHE A 1 180 ? -1.638 -11.359 -6.972 1.00 63.97 180 PHE A O 1
ATOM 1472 N N . HIS A 1 181 ? -2.937 -11.391 -8.799 1.00 62.84 181 HIS A N 1
ATOM 1473 C CA . HIS A 1 181 ? -3.885 -12.341 -8.216 1.00 62.84 181 HIS A CA 1
ATOM 1474 C C . HIS A 1 181 ? -3.249 -13.733 -8.110 1.00 62.84 181 HIS A C 1
ATOM 1476 O O . HIS A 1 181 ? -2.721 -14.268 -9.087 1.00 62.84 181 HIS A O 1
ATOM 1482 N N . LYS A 1 182 ? -3.329 -14.339 -6.918 1.00 53.97 182 LYS A N 1
ATOM 1483 C CA . LYS A 1 182 ? -2.765 -15.670 -6.624 1.00 53.97 182 LYS A CA 1
ATOM 1484 C C . LYS A 1 182 ? -3.307 -16.764 -7.557 1.00 53.97 182 LYS A C 1
ATOM 1486 O O . LYS A 1 182 ? -2.557 -17.654 -7.949 1.00 53.97 182 LYS A O 1
ATOM 1491 N N . ASP A 1 183 ? -4.548 -16.617 -8.013 1.00 52.06 183 ASP A N 1
ATOM 1492 C CA . ASP A 1 183 ? -5.246 -17.589 -8.864 1.00 52.06 183 ASP A CA 1
ATOM 1493 C C . ASP A 1 183 ? -4.661 -17.726 -10.282 1.00 52.06 183 ASP A C 1
ATOM 1495 O O . ASP A 1 183 ? -4.982 -18.677 -10.999 1.00 52.06 183 ASP A O 1
ATOM 1499 N N . VAL A 1 184 ? -3.806 -16.793 -10.724 1.00 49.91 184 VAL A N 1
ATOM 1500 C CA . VAL A 1 184 ? -3.181 -16.864 -12.058 1.00 49.91 184 VAL A CA 1
ATOM 1501 C C . VAL A 1 184 ? -2.247 -18.076 -12.163 1.00 49.91 184 VAL A C 1
ATOM 1503 O O . VAL A 1 184 ? -2.166 -18.696 -13.223 1.00 49.91 184 VAL A O 1
ATOM 1506 N N . PHE A 1 185 ? -1.592 -18.467 -11.066 1.00 46.88 185 PHE A N 1
ATOM 1507 C CA . PHE A 1 185 ? -0.673 -19.612 -11.045 1.00 46.88 185 PHE A CA 1
ATOM 1508 C C . PHE A 1 185 ? -1.365 -20.946 -10.730 1.00 46.88 185 PHE A C 1
ATOM 1510 O O . PHE A 1 185 ? -0.899 -21.995 -11.184 1.00 46.88 185 PHE A O 1
ATOM 1517 N N . ASP A 1 186 ? -2.518 -20.920 -10.058 1.00 44.81 186 ASP A N 1
ATOM 1518 C CA . ASP A 1 186 ? -3.324 -22.127 -9.834 1.00 44.81 186 ASP A CA 1
ATOM 1519 C C . ASP A 1 186 ? -3.919 -22.663 -11.145 1.00 44.81 186 ASP A C 1
ATOM 1521 O O . ASP A 1 186 ? -4.060 -23.872 -11.316 1.00 44.81 186 ASP A O 1
ATOM 1525 N N . ARG A 1 187 ? -4.173 -21.795 -12.135 1.00 39.94 187 ARG A N 1
ATOM 1526 C CA . ARG A 1 187 ? -4.641 -22.210 -13.472 1.00 39.94 187 ARG A CA 1
ATOM 1527 C C . ARG A 1 187 ? -3.571 -22.876 -14.338 1.00 39.94 187 ARG A C 1
ATOM 1529 O O . ARG A 1 187 ? -3.920 -23.617 -15.249 1.00 39.94 187 ARG A O 1
ATOM 1536 N N . ILE A 1 188 ? -2.288 -22.627 -14.073 1.00 44.72 188 ILE A N 1
ATOM 1537 C CA . ILE A 1 188 ? -1.176 -23.225 -14.836 1.00 44.72 188 ILE A CA 1
ATOM 1538 C C . ILE A 1 188 ? -0.827 -24.617 -14.289 1.00 44.72 188 ILE A C 1
ATOM 1540 O O . ILE A 1 188 ? -0.283 -25.448 -15.005 1.00 44.72 188 ILE A O 1
ATOM 1544 N N . SER A 1 189 ? -1.210 -24.910 -13.046 1.00 39.28 189 SER A N 1
ATOM 1545 C CA . SER A 1 189 ? -0.950 -26.200 -12.394 1.00 39.28 189 SER A CA 1
ATOM 1546 C C . SER A 1 189 ? -1.962 -27.299 -12.766 1.00 39.28 189 SER A C 1
ATOM 1548 O O . SER A 1 189 ? -1.869 -28.411 -12.250 1.00 39.28 189 SER A O 1
ATOM 1550 N N . VAL A 1 190 ? -2.928 -27.002 -13.645 1.00 38.00 190 VAL A N 1
ATOM 1551 C CA . VAL A 1 190 ? -3.988 -27.932 -14.093 1.00 38.00 190 VAL A CA 1
ATOM 1552 C C . VAL A 1 190 ? -4.005 -28.088 -15.628 1.00 38.00 190 VAL A C 1
ATOM 1554 O O . VAL A 1 190 ? -5.006 -28.520 -16.194 1.00 38.00 190 VAL A O 1
ATOM 1557 N N . ALA A 1 191 ? -2.910 -27.744 -16.315 1.00 36.12 191 ALA A N 1
ATOM 1558 C CA . ALA A 1 191 ? -2.746 -27.963 -17.757 1.00 36.12 191 ALA A CA 1
ATOM 1559 C C . ALA A 1 191 ? -1.741 -29.084 -18.050 1.00 36.12 191 ALA A C 1
ATOM 1561 O O . ALA A 1 191 ? -0.648 -29.068 -17.439 1.00 36.12 191 ALA A O 1
#

Solvent-accessible surface area (backbone atoms only — not comparable to full-atom values): 11620 Å² total; per-residue (Å²): 138,91,87,87,82,81,88,84,70,81,82,74,72,72,71,78,80,80,73,82,70,78,70,82,75,68,40,73,70,85,55,57,44,62,29,70,68,40,19,27,41,34,30,62,53,101,90,43,80,45,76,43,75,54,45,64,63,68,76,69,51,75,84,47,96,56,58,65,60,57,48,36,71,75,47,43,64,38,37,36,39,31,23,30,26,38,34,40,31,34,49,89,94,46,75,50,80,42,84,34,78,59,26,33,32,40,40,40,32,68,93,42,100,66,36,26,34,35,38,38,51,38,94,81,44,81,64,87,62,90,73,67,53,77,81,47,56,80,72,41,77,54,47,51,76,44,68,76,52,51,70,69,55,55,55,47,52,49,54,56,45,39,71,75,49,66,60,69,59,42,59,75,69,67,70,53,52,74,80,69,46,74,66,66,59,61,61,61,76,77,113

Foldseek 3Di:
DDDPDPPPDPPPPPDPPPPPPPPQDWAWPQQKAWALQQKKKWAADPVGIDIDGRDDVCVQPVDDPASVVVCCVVRNQKMKIFIKIWTWTDGPPDIDIDIGGSQKMWIAHNPDPFGIKIKGAAPPQPVPPPDDDPVCSVVGPRIDMDTPDGPVNSVVVSVVSNVPDDVVVCVVVVDHCVVVDPVVVVVVVVD